Protein AF-A0A351Z148-F1 (afdb_monomer)

Radius of gyration: 24.2 Å; Cα contacts (8 Å, |Δi|>4): 544; chains: 1; bounding box: 69×56×61 Å

Sequence (315 aa):
MKEKNLVTNKGESIFSFFINREEDVAIAVTETNENYFILDSKEHWFDVIQQKKPAKIKCKCKSNLFKGKCIYHQRDNSSDFYKIDFITTCISCGLEKKQFEIFLDYSPTEQLYENPLIFCPNPNLKYKLFRINSFWTSTDASNLVKFLSDAGLKINILYLKGKEKIFSEVNLEEACDIIKSNEYLKILFSINKLDEKFMGDELLKEPWRKWEIIEFSSPTTIQYDTNRRGTLYYTEYCDEYIKDNEIVSKSDGFKSITKKLTGWFSKTYYSGRGKQCADNEEEYFRLFVSSFERLPGHGSAMHTNRPTFCFKTRN

Mean predicted aligned error: 8.91 Å

Secondary structure (DSSP, 8-state):
-EEEE---TT----EEEEEETTTTEEEEEETT--EEEETTHHHHHHHHHHH-PPEEP--TTS---EEEEEEEEEPTTSS-EEEEEEEEEETTT--EEEEEEEE--SS--HHHHH-SEEEES-TT----EEEEEEE--HHHHHHHHHHHHHTTPEEEEEEEETTEEEEEEE-HHHHHHHHHHT--SEEEEESSPPPGGGGSTTTTS-GGGTSSEEEEEPPEEEEEETTEEEEEEEEEEESEEEETTEEEEPPHHHHHHHHHHHHHHHHHSB-TT-TTB-B-HHHHHHHHTTTSS----------------------

pLDDT: mean 86.99, std 17.27, range [22.5, 98.56]

Structure (mmCIF, N/CA/C/O backbone):
data_AF-A0A351Z148-F1
#
_entry.id   AF-A0A351Z148-F1
#
loop_
_atom_site.group_PDB
_atom_site.id
_atom_site.type_symbol
_atom_site.label_atom_id
_atom_site.label_alt_id
_atom_site.label_comp_id
_atom_site.label_asym_id
_atom_site.label_entity_id
_atom_site.label_seq_id
_atom_site.pdbx_PDB_ins_code
_atom_site.Cartn_x
_atom_site.Cartn_y
_atom_site.Cartn_z
_atom_site.occupancy
_atom_site.B_iso_or_equiv
_atom_site.auth_seq_id
_atom_site.auth_comp_id
_atom_site.auth_asym_id
_atom_site.auth_atom_id
_atom_site.pdbx_PDB_model_num
ATOM 1 N N . MET A 1 1 ? 31.083 1.082 -9.564 1.00 86.31 1 MET A N 1
ATOM 2 C CA . MET A 1 1 ? 29.823 1.323 -10.304 1.00 86.31 1 MET A CA 1
ATOM 3 C C . MET A 1 1 ? 29.655 0.209 -11.320 1.00 86.31 1 MET A C 1
ATOM 5 O O . MET A 1 1 ? 30.598 -0.055 -12.059 1.00 86.31 1 MET A O 1
ATOM 9 N N . LYS A 1 2 ? 28.509 -0.474 -11.315 1.00 93.88 2 LYS A N 1
ATOM 10 C CA . LYS A 1 2 ? 28.182 -1.545 -12.270 1.00 93.88 2 LYS A CA 1
ATOM 11 C C . LYS A 1 2 ? 26.978 -1.134 -13.103 1.00 93.88 2 LYS A C 1
ATOM 13 O O . LYS A 1 2 ? 26.146 -0.358 -12.646 1.00 93.88 2 LYS A O 1
ATOM 18 N N . GLU A 1 3 ? 26.862 -1.675 -14.305 1.00 95.75 3 GLU A N 1
ATOM 19 C CA . GLU A 1 3 ? 25.725 -1.414 -15.185 1.00 95.75 3 GLU A CA 1
ATOM 20 C C . GLU A 1 3 ? 25.132 -2.730 -15.681 1.00 95.75 3 GLU A C 1
ATOM 22 O O . GLU A 1 3 ? 25.852 -3.723 -15.835 1.00 95.75 3 GLU A O 1
ATOM 27 N N . LYS A 1 4 ? 23.819 -2.743 -15.923 1.00 97.06 4 LYS A N 1
ATOM 28 C CA . LYS A 1 4 ? 23.136 -3.885 -16.536 1.00 97.06 4 LYS A CA 1
ATOM 29 C C . LYS A 1 4 ? 22.002 -3.420 -17.438 1.00 97.06 4 LYS A C 1
ATOM 31 O O . LYS A 1 4 ? 21.117 -2.686 -17.003 1.00 97.06 4 LYS A O 1
ATOM 36 N N . ASN A 1 5 ? 22.030 -3.861 -18.693 1.00 97.44 5 ASN A N 1
ATOM 37 C CA . ASN A 1 5 ? 20.907 -3.680 -19.607 1.00 97.44 5 ASN A CA 1
ATOM 38 C C . ASN A 1 5 ? 19.773 -4.629 -19.216 1.00 97.44 5 ASN A C 1
ATOM 40 O O . ASN A 1 5 ? 20.018 -5.776 -18.842 1.00 97.44 5 ASN A O 1
ATOM 44 N N . LEU A 1 6 ? 18.536 -4.156 -19.332 1.00 97.62 6 LEU A N 1
ATOM 45 C CA . LEU A 1 6 ? 17.362 -4.992 -19.134 1.00 97.62 6 LEU A CA 1
ATOM 46 C C . LEU A 1 6 ? 17.175 -5.885 -20.360 1.00 97.62 6 LEU A C 1
ATOM 48 O O . LEU A 1 6 ? 16.993 -5.392 -21.474 1.00 97.62 6 LEU A O 1
ATOM 52 N N . VAL A 1 7 ? 17.235 -7.195 -20.142 1.00 96.88 7 VAL A N 1
ATOM 53 C CA . VAL A 1 7 ? 17.011 -8.221 -21.160 1.00 96.88 7 VAL A CA 1
ATOM 54 C C . VAL A 1 7 ? 16.217 -9.346 -20.506 1.00 96.88 7 VAL A C 1
ATOM 56 O O . VAL A 1 7 ? 16.563 -9.771 -19.403 1.00 96.88 7 VAL A O 1
ATOM 59 N N . THR A 1 8 ? 15.139 -9.804 -21.140 1.00 96.56 8 THR A N 1
ATOM 60 C CA . THR A 1 8 ? 14.359 -10.936 -20.623 1.00 96.56 8 THR A CA 1
ATOM 61 C C . THR A 1 8 ? 15.140 -12.241 -20.765 1.00 96.56 8 THR A C 1
ATOM 63 O O . THR A 1 8 ? 16.108 -12.340 -21.519 1.00 96.56 8 THR A O 1
ATOM 66 N N . ASN A 1 9 ? 14.672 -13.295 -20.102 1.00 93.12 9 ASN A N 1
ATOM 67 C CA . ASN A 1 9 ? 15.184 -14.653 -20.297 1.00 93.12 9 ASN A CA 1
ATOM 68 C C . ASN A 1 9 ? 15.044 -15.168 -21.746 1.00 93.12 9 ASN A C 1
ATOM 70 O O . ASN A 1 9 ? 15.720 -16.122 -22.116 1.00 93.12 9 ASN A O 1
ATOM 74 N N . LYS A 1 10 ? 14.194 -14.535 -22.564 1.00 94.50 10 LYS A N 1
ATOM 75 C CA . LYS A 1 10 ? 14.006 -14.833 -23.992 1.00 94.50 10 LYS A CA 1
ATOM 76 C C . LYS A 1 10 ? 14.842 -13.941 -24.918 1.00 94.50 10 LYS A C 1
ATOM 78 O O . LYS A 1 10 ? 14.753 -14.080 -26.133 1.00 94.50 10 LYS A O 1
ATOM 83 N N . GLY A 1 11 ? 15.644 -13.026 -24.368 1.00 95.31 11 GLY A N 1
ATOM 84 C CA . GLY A 1 11 ? 16.495 -12.119 -25.143 1.00 95.31 11 GLY A CA 1
ATOM 85 C C . GLY A 1 11 ? 15.818 -10.821 -25.600 1.00 95.31 11 GLY A C 1
ATOM 86 O O . GLY A 1 11 ? 16.435 -10.042 -26.328 1.00 95.31 11 GLY A O 1
ATOM 87 N N . GLU A 1 12 ? 14.581 -10.541 -25.182 1.00 97.25 12 GLU A N 1
ATOM 88 C CA . GLU A 1 12 ? 13.908 -9.280 -25.522 1.00 97.25 12 GLU A CA 1
ATOM 89 C C . GLU A 1 12 ? 14.512 -8.118 -24.725 1.00 97.25 12 GLU A C 1
ATOM 91 O O . GLU A 1 12 ? 14.726 -8.225 -23.520 1.00 97.25 12 GLU A O 1
ATOM 96 N N . SER A 1 13 ? 14.785 -6.993 -25.392 1.00 97.44 13 SER A N 1
ATOM 97 C CA . SER A 1 13 ? 15.444 -5.816 -24.790 1.00 97.44 13 SER A CA 1
ATOM 98 C C . SER A 1 13 ? 14.737 -4.488 -25.081 1.00 97.44 13 SER A C 1
ATOM 100 O O . SER A 1 13 ? 15.223 -3.419 -24.700 1.00 97.44 13 SER A O 1
ATOM 102 N N . ILE A 1 14 ? 13.593 -4.546 -25.765 1.00 98.19 14 ILE A N 1
ATOM 103 C CA . ILE A 1 14 ? 12.765 -3.395 -26.117 1.00 98.19 14 ILE A CA 1
ATOM 104 C C . ILE A 1 14 ? 11.456 -3.510 -25.349 1.00 98.19 14 ILE A C 1
ATOM 106 O O . ILE A 1 14 ? 10.781 -4.537 -25.392 1.00 98.19 14 ILE A O 1
ATOM 110 N N . PHE A 1 15 ? 11.100 -2.436 -24.650 1.00 98.44 15 PHE A N 1
ATOM 111 C CA . PHE A 1 15 ? 9.960 -2.427 -23.752 1.00 98.44 15 PHE A CA 1
ATOM 112 C C . PHE A 1 15 ? 9.139 -1.147 -23.868 1.00 98.44 15 PHE A C 1
ATOM 114 O O . PHE A 1 15 ? 9.639 -0.048 -24.119 1.00 98.44 15 PHE A O 1
ATOM 121 N N . SER A 1 16 ? 7.857 -1.298 -23.579 1.00 98.12 16 SER A N 1
ATOM 122 C CA . SER A 1 16 ? 6.973 -0.253 -23.091 1.00 98.12 16 SER A CA 1
ATOM 123 C C . SER A 1 16 ? 7.051 -0.189 -21.564 1.00 98.12 16 SER A C 1
ATOM 125 O O . SER A 1 16 ? 6.780 -1.183 -20.902 1.00 98.12 16 SER A O 1
ATOM 127 N N . PHE A 1 17 ? 7.350 0.975 -20.988 1.00 97.88 17 PHE A N 1
ATOM 128 C CA . PHE A 1 17 ? 7.455 1.130 -19.530 1.00 97.88 17 PHE A CA 1
ATOM 129 C C . PHE A 1 17 ? 6.248 1.855 -18.924 1.00 97.88 17 PHE A C 1
ATOM 131 O O . PHE A 1 17 ? 5.804 2.876 -19.465 1.00 97.88 17 PHE A O 1
ATOM 138 N N . PHE A 1 18 ? 5.761 1.377 -17.777 1.00 97.12 18 PHE A N 1
ATOM 139 C CA . PHE A 1 18 ? 4.846 2.119 -16.900 1.00 97.12 18 PHE A CA 1
ATOM 140 C C . PHE A 1 18 ? 5.538 2.362 -15.563 1.00 97.12 18 PHE A C 1
ATOM 142 O O . PHE A 1 18 ? 6.056 1.419 -14.972 1.00 97.12 18 PHE A O 1
ATOM 149 N N . ILE A 1 19 ? 5.565 3.617 -15.110 1.00 95.19 19 ILE A N 1
ATOM 150 C CA . ILE A 1 19 ? 6.373 4.032 -13.954 1.00 95.19 19 ILE A CA 1
ATOM 151 C C . ILE A 1 19 ? 5.562 4.946 -13.044 1.00 95.19 19 ILE A C 1
ATOM 153 O O . ILE A 1 19 ? 4.906 5.878 -13.526 1.00 95.19 19 ILE A O 1
ATOM 157 N N . ASN A 1 20 ? 5.644 4.696 -11.739 1.00 93.06 20 ASN A N 1
ATOM 158 C CA . ASN A 1 20 ? 5.306 5.667 -10.709 1.00 93.06 20 ASN A CA 1
ATOM 159 C C . ASN A 1 20 ? 6.599 6.070 -9.993 1.00 93.06 20 ASN A C 1
ATOM 161 O O . ASN A 1 20 ? 7.208 5.251 -9.321 1.00 93.06 20 ASN A O 1
ATOM 165 N N . ARG A 1 21 ? 7.021 7.324 -10.185 1.00 90.69 21 ARG A N 1
ATOM 166 C CA . ARG A 1 21 ? 8.281 7.845 -9.633 1.00 90.69 21 ARG A CA 1
ATOM 167 C C . ARG A 1 21 ? 8.189 8.208 -8.155 1.00 90.69 21 ARG A C 1
ATOM 169 O O . ARG A 1 21 ? 9.220 8.383 -7.539 1.00 90.69 21 ARG A O 1
ATOM 176 N N . GLU A 1 22 ? 6.982 8.415 -7.638 1.00 88.19 22 GLU A N 1
ATOM 177 C CA . GLU A 1 22 ? 6.780 8.785 -6.230 1.00 88.19 22 GLU A CA 1
ATOM 178 C C . GLU A 1 22 ? 6.880 7.559 -5.318 1.00 88.19 22 GLU A C 1
ATOM 180 O O . GLU A 1 22 ? 7.258 7.681 -4.164 1.00 88.19 22 GLU A O 1
ATOM 185 N N . GLU A 1 23 ? 6.566 6.388 -5.870 1.00 86.44 23 GLU A N 1
ATOM 186 C CA . GLU A 1 23 ? 6.539 5.100 -5.170 1.00 86.44 23 GLU A CA 1
ATOM 187 C C . GLU A 1 23 ? 7.668 4.170 -5.645 1.00 86.44 23 GLU A C 1
ATOM 189 O O . GLU A 1 23 ? 7.669 2.990 -5.321 1.00 86.44 23 GLU A O 1
ATOM 194 N N . ASP A 1 24 ? 8.573 4.667 -6.498 1.00 89.06 24 ASP A N 1
ATOM 195 C CA . ASP A 1 24 ? 9.709 3.921 -7.057 1.00 89.06 24 ASP A CA 1
ATOM 196 C C . ASP A 1 24 ? 9.367 2.555 -7.691 1.00 89.06 24 ASP A C 1
ATOM 198 O O . ASP A 1 24 ? 10.196 1.647 -7.756 1.00 89.06 24 ASP A O 1
ATOM 202 N N . VAL A 1 25 ? 8.153 2.413 -8.240 1.00 91.94 25 VAL A N 1
ATOM 203 C CA . VAL A 1 25 ? 7.707 1.183 -8.911 1.00 91.94 25 VAL A CA 1
ATOM 204 C C . VAL A 1 25 ? 7.644 1.322 -10.426 1.00 91.94 25 VAL A C 1
ATOM 206 O O . VAL A 1 25 ? 7.193 2.330 -10.990 1.00 91.94 25 VAL A O 1
ATOM 209 N N . ALA A 1 26 ? 8.015 0.247 -11.115 1.00 95.50 26 ALA A N 1
ATOM 210 C CA . ALA A 1 26 ? 7.963 0.170 -12.560 1.00 95.50 26 ALA A CA 1
ATOM 211 C C . ALA A 1 26 ? 7.689 -1.240 -13.090 1.00 95.50 26 ALA A C 1
ATOM 213 O O . ALA A 1 26 ? 8.076 -2.260 -12.517 1.00 95.50 26 ALA A O 1
ATOM 214 N N . ILE A 1 27 ? 7.061 -1.271 -14.264 1.00 96.88 27 ILE A N 1
ATOM 215 C CA . ILE A 1 27 ? 6.893 -2.484 -15.054 1.00 96.88 27 ILE A CA 1
ATOM 216 C C . ILE A 1 27 ? 7.374 -2.257 -16.484 1.00 96.88 27 ILE A C 1
ATOM 218 O O . ILE A 1 27 ? 7.128 -1.206 -17.091 1.00 96.88 27 ILE A O 1
ATOM 222 N N . ALA A 1 28 ? 8.053 -3.262 -17.017 1.00 97.81 28 ALA A N 1
ATOM 223 C CA . ALA A 1 28 ? 8.442 -3.377 -18.408 1.00 97.81 28 ALA A CA 1
ATOM 224 C C . ALA A 1 28 ? 7.459 -4.308 -19.123 1.00 97.81 28 ALA A C 1
ATOM 226 O O . ALA A 1 28 ? 7.139 -5.380 -18.615 1.00 97.81 28 ALA A O 1
ATOM 227 N N . VAL A 1 29 ? 6.978 -3.904 -20.293 1.00 97.88 29 VAL A N 1
ATOM 228 C CA . VAL A 1 29 ? 6.100 -4.715 -21.143 1.00 97.88 29 VAL A CA 1
ATOM 229 C C . VAL A 1 29 ? 6.791 -4.916 -22.479 1.00 97.88 29 VAL A C 1
ATOM 231 O O . VAL A 1 29 ? 7.109 -3.932 -23.149 1.00 97.88 29 VAL A O 1
ATOM 234 N N . THR A 1 30 ? 7.057 -6.162 -22.847 1.00 97.75 30 THR A N 1
ATOM 235 C CA . THR A 1 30 ? 7.706 -6.507 -24.118 1.00 97.75 30 THR A CA 1
ATOM 236 C C . THR A 1 30 ? 6.768 -6.263 -25.299 1.00 97.75 30 THR A C 1
ATOM 238 O O . THR A 1 30 ? 5.567 -6.029 -25.138 1.00 97.75 30 THR A O 1
ATOM 241 N N . GLU A 1 31 ? 7.299 -6.334 -26.518 1.00 94.62 31 GLU A N 1
ATOM 242 C CA . GLU A 1 31 ? 6.485 -6.261 -27.740 1.00 94.62 31 GLU A CA 1
ATOM 243 C C . GLU A 1 31 ? 5.538 -7.465 -27.879 1.00 94.62 31 GLU A C 1
ATOM 245 O O . GLU A 1 31 ? 4.461 -7.346 -28.462 1.00 94.62 31 GLU A O 1
ATOM 250 N N . THR A 1 32 ? 5.890 -8.598 -27.264 1.00 93.81 32 THR A N 1
ATOM 251 C CA . THR A 1 32 ? 5.043 -9.795 -27.146 1.00 93.81 32 THR A CA 1
ATOM 252 C C . THR A 1 32 ? 3.989 -9.697 -26.030 1.00 93.81 32 THR A C 1
ATOM 254 O O . THR A 1 32 ? 3.228 -10.641 -25.826 1.00 93.81 32 THR A O 1
ATOM 257 N N . ASN A 1 33 ? 3.876 -8.543 -25.357 1.00 94.50 33 ASN A N 1
ATOM 258 C CA . ASN A 1 33 ? 2.975 -8.264 -24.228 1.00 94.50 33 ASN A CA 1
ATOM 259 C C . ASN A 1 33 ? 3.257 -9.065 -22.943 1.00 94.50 33 ASN A C 1
ATOM 261 O O . ASN A 1 33 ? 2.386 -9.168 -22.074 1.00 94.50 33 ASN A O 1
ATOM 265 N N . GLU A 1 34 ? 4.471 -9.586 -22.777 1.00 96.94 34 GLU A N 1
ATOM 266 C CA . GLU A 1 34 ? 4.917 -10.143 -21.501 1.00 96.94 34 GLU A CA 1
ATOM 267 C C . GLU A 1 34 ? 5.294 -9.016 -20.541 1.00 96.94 34 GLU A C 1
ATOM 269 O O . GLU A 1 34 ? 5.889 -8.013 -20.939 1.00 96.94 34 GLU A O 1
ATOM 274 N N . ASN A 1 35 ? 4.926 -9.159 -19.267 1.00 96.94 35 ASN A N 1
ATOM 275 C CA . ASN A 1 35 ? 5.131 -8.116 -18.270 1.00 96.94 35 ASN A CA 1
ATOM 276 C C . ASN A 1 35 ? 6.204 -8.545 -17.271 1.00 96.94 35 ASN A C 1
ATOM 278 O O . ASN A 1 35 ? 6.233 -9.691 -16.824 1.00 96.94 35 ASN A O 1
ATOM 282 N N . TYR A 1 36 ? 7.063 -7.606 -16.897 1.00 97.56 36 TYR A N 1
ATOM 283 C CA . TYR A 1 36 ? 8.169 -7.834 -15.980 1.00 97.56 36 TYR A CA 1
ATOM 284 C C . TYR A 1 36 ? 8.264 -6.685 -14.985 1.00 97.56 36 TYR A C 1
ATOM 286 O O . TYR A 1 36 ? 8.384 -5.525 -15.384 1.00 97.56 36 TYR A O 1
ATOM 294 N N . PHE A 1 37 ? 8.234 -6.995 -13.693 1.00 96.00 37 PHE A N 1
ATOM 295 C CA . PHE A 1 37 ? 8.618 -6.036 -12.665 1.00 96.00 37 PHE A CA 1
ATOM 296 C C . PHE A 1 37 ? 10.094 -5.697 -12.803 1.00 96.00 37 PHE A C 1
ATOM 298 O O . PHE A 1 37 ? 10.904 -6.567 -13.123 1.00 96.00 37 PHE A O 1
ATOM 305 N N . ILE A 1 38 ? 10.419 -4.429 -12.577 1.00 95.88 38 ILE A N 1
ATOM 306 C CA . ILE A 1 38 ? 11.796 -3.942 -12.577 1.00 95.88 38 ILE A CA 1
ATOM 307 C C . ILE A 1 38 ? 12.265 -3.883 -11.125 1.00 95.88 38 ILE A C 1
ATOM 309 O O . ILE A 1 38 ? 11.610 -3.226 -10.313 1.00 95.88 38 ILE A O 1
ATOM 313 N N . LEU A 1 39 ? 13.387 -4.535 -10.809 1.00 93.19 39 LEU A N 1
ATOM 3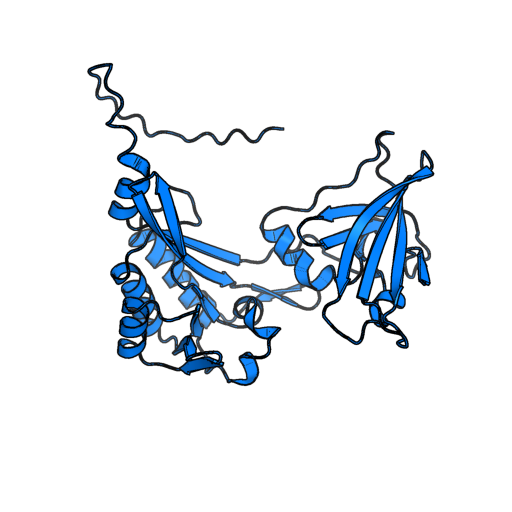14 C CA . LEU A 1 39 ? 13.922 -4.617 -9.441 1.00 93.19 39 LEU A CA 1
ATOM 315 C C . LEU A 1 39 ? 12.831 -5.130 -8.469 1.00 93.19 39 LEU A C 1
ATOM 317 O O . LEU A 1 39 ? 12.036 -5.998 -8.840 1.00 93.19 39 LEU A O 1
ATOM 321 N N . ASP A 1 40 ? 12.724 -4.548 -7.273 1.00 87.56 40 ASP A N 1
ATOM 322 C CA . ASP A 1 40 ? 11.750 -4.943 -6.241 1.00 87.56 40 ASP A CA 1
ATOM 323 C C . ASP A 1 40 ? 10.352 -4.361 -6.436 1.00 87.56 40 ASP A C 1
ATOM 325 O O . ASP A 1 40 ? 9.511 -4.420 -5.540 1.00 87.56 40 ASP A O 1
ATOM 329 N N . SER A 1 41 ? 10.038 -3.843 -7.629 1.00 89.62 41 SER A N 1
ATOM 330 C CA . SER A 1 41 ? 8.712 -3.270 -7.894 1.00 89.62 41 SER A CA 1
ATOM 331 C C . SER A 1 41 ? 7.575 -4.235 -7.544 1.00 89.62 41 SER A C 1
ATOM 333 O O . SER A 1 41 ? 6.488 -3.780 -7.206 1.00 89.62 41 SER A O 1
ATOM 335 N N . LYS A 1 42 ? 7.805 -5.556 -7.587 1.00 87.88 42 LYS A N 1
ATOM 336 C CA . LYS A 1 42 ? 6.821 -6.582 -7.205 1.00 87.88 42 LYS A CA 1
ATOM 337 C C . LYS A 1 42 ? 6.215 -6.342 -5.818 1.00 87.88 42 LYS A C 1
ATOM 339 O O . LYS A 1 42 ? 5.029 -6.614 -5.639 1.00 87.88 42 LYS A O 1
ATOM 344 N N . GLU A 1 43 ? 7.007 -5.866 -4.861 1.00 81.69 43 GLU A N 1
ATOM 345 C CA . GLU A 1 43 ? 6.594 -5.758 -3.457 1.00 81.69 43 GLU A CA 1
ATOM 346 C C . GLU A 1 43 ? 5.556 -4.658 -3.229 1.00 81.69 43 GLU A C 1
ATOM 348 O O . GLU A 1 43 ? 4.670 -4.816 -2.394 1.00 81.69 43 GLU A O 1
ATOM 353 N N . HIS A 1 44 ? 5.612 -3.592 -4.029 1.00 85.12 44 HIS A N 1
ATOM 354 C CA . HIS A 1 44 ? 4.763 -2.409 -3.866 1.00 85.12 44 HIS A CA 1
ATOM 355 C C . HIS A 1 44 ? 3.799 -2.186 -5.037 1.00 85.12 44 HIS A C 1
ATOM 357 O O . HIS A 1 44 ? 2.801 -1.474 -4.912 1.00 85.12 44 HIS A O 1
ATOM 363 N N . TRP A 1 45 ? 4.048 -2.804 -6.197 1.00 89.94 45 TRP A N 1
ATOM 364 C CA . TRP A 1 45 ? 3.301 -2.535 -7.427 1.00 89.94 45 TRP A CA 1
ATOM 365 C C . TRP A 1 45 ? 1.796 -2.720 -7.263 1.00 89.94 45 TRP A C 1
ATOM 367 O O . TRP A 1 45 ? 1.007 -1.878 -7.702 1.00 89.94 45 TRP A O 1
ATOM 377 N N . PHE A 1 46 ? 1.395 -3.822 -6.631 1.00 88.50 46 PHE A N 1
ATOM 378 C CA . PHE A 1 46 ? -0.013 -4.157 -6.472 1.00 88.50 46 PHE A CA 1
ATOM 379 C C . PHE A 1 46 ? -0.779 -3.143 -5.623 1.00 88.50 46 PHE A C 1
ATOM 381 O O . PHE A 1 46 ? -1.997 -3.043 -5.752 1.00 88.50 46 PHE A O 1
ATOM 388 N N . ASP A 1 47 ? -0.078 -2.345 -4.832 1.00 81.75 47 ASP A N 1
ATOM 389 C CA . ASP A 1 47 ? -0.656 -1.367 -3.914 1.00 81.75 47 ASP A CA 1
ATOM 390 C C . ASP A 1 47 ? -0.891 -0.062 -4.636 1.00 81.75 47 ASP A C 1
ATOM 392 O O . ASP A 1 47 ? -1.996 0.490 -4.630 1.00 81.75 47 ASP A O 1
ATOM 396 N N . VAL A 1 48 ? 0.131 0.348 -5.382 1.00 85.50 48 VAL A N 1
ATOM 397 C CA . VAL A 1 48 ? 0.082 1.500 -6.271 1.00 85.50 48 VAL A CA 1
ATOM 398 C C . VAL A 1 48 ? -1.091 1.369 -7.243 1.00 85.50 48 VAL A C 1
ATOM 400 O O . VAL A 1 48 ? -1.883 2.304 -7.409 1.00 85.50 48 VAL A O 1
ATOM 403 N N . ILE A 1 49 ? -1.288 0.186 -7.837 1.00 87.69 49 ILE A N 1
ATOM 404 C CA . ILE A 1 49 ? -2.382 -0.009 -8.795 1.00 87.69 49 ILE A CA 1
ATOM 405 C C . ILE A 1 49 ? -3.773 -0.106 -8.156 1.00 87.69 49 ILE A C 1
ATOM 407 O O . ILE A 1 49 ? -4.755 0.029 -8.902 1.00 87.69 49 ILE A O 1
ATOM 411 N N . GLN A 1 50 ? -3.901 -0.300 -6.831 1.00 84.12 50 GLN A N 1
ATOM 412 C CA . GLN A 1 50 ? -5.217 -0.247 -6.172 1.00 84.12 50 GLN A CA 1
ATOM 413 C C . GLN A 1 50 ? -5.863 1.110 -6.440 1.00 84.12 50 GLN A C 1
ATOM 415 O O . GLN A 1 50 ? -7.004 1.171 -6.907 1.00 84.12 50 GLN A O 1
ATOM 420 N N . GLN A 1 51 ? -5.085 2.180 -6.258 1.00 80.69 51 GLN A N 1
ATOM 421 C CA . GLN A 1 51 ? -5.526 3.553 -6.479 1.00 80.69 51 GLN A CA 1
ATOM 422 C C . GLN A 1 51 ? -5.545 3.899 -7.968 1.00 80.69 51 GLN A C 1
ATOM 424 O O . GLN A 1 51 ? -6.596 4.214 -8.535 1.00 80.69 51 GLN A O 1
ATOM 429 N N . LYS A 1 52 ? -4.384 3.828 -8.626 1.00 84.69 52 LYS A N 1
ATOM 430 C CA . LYS A 1 52 ? -4.236 4.263 -10.015 1.00 84.69 52 LYS A CA 1
ATOM 431 C C . LYS A 1 52 ? -3.099 3.520 -10.693 1.00 84.69 52 LYS A C 1
ATOM 433 O O . LYS A 1 52 ? -1.981 3.469 -10.199 1.00 84.69 52 LYS A O 1
ATOM 438 N N . LYS A 1 53 ? -3.371 2.999 -11.890 1.00 87.31 53 LYS A N 1
ATOM 439 C CA . LYS A 1 53 ? -2.329 2.383 -12.712 1.00 87.31 53 LYS A CA 1
ATOM 440 C C . LYS A 1 53 ? -1.243 3.421 -13.054 1.00 87.31 53 LYS A C 1
ATOM 442 O O . LYS A 1 53 ? -1.605 4.495 -13.551 1.00 87.31 53 LYS A O 1
ATOM 447 N N . PRO A 1 54 ? 0.051 3.106 -12.850 1.00 92.62 54 PRO A N 1
ATOM 448 C CA . PRO A 1 54 ? 1.153 3.969 -13.251 1.00 92.62 54 PRO A CA 1
ATOM 449 C C . PRO A 1 54 ? 1.077 4.385 -14.719 1.00 92.62 54 PRO A C 1
ATOM 451 O O . PRO A 1 54 ? 0.566 3.654 -15.571 1.00 92.62 54 PRO A O 1
ATOM 454 N N . ALA A 1 55 ? 1.576 5.580 -15.029 1.00 91.75 55 ALA A N 1
ATOM 455 C CA . ALA A 1 55 ? 1.483 6.130 -16.374 1.00 91.75 55 ALA A CA 1
ATOM 456 C C . ALA A 1 55 ? 2.494 5.467 -17.320 1.00 91.75 55 ALA A C 1
ATOM 458 O O . ALA A 1 55 ? 3.651 5.243 -16.961 1.00 91.75 55 ALA A O 1
ATOM 459 N N . LYS A 1 56 ? 2.070 5.212 -18.565 1.00 95.88 56 LYS A N 1
ATOM 460 C CA . LYS A 1 56 ? 2.968 4.766 -19.637 1.00 95.88 56 LYS A CA 1
ATOM 461 C C . LYS A 1 56 ? 3.915 5.901 -20.030 1.00 95.88 56 LYS A C 1
ATOM 463 O O . LYS A 1 56 ? 3.458 7.013 -20.306 1.00 95.88 56 LYS A O 1
ATOM 468 N N . ILE A 1 57 ? 5.212 5.622 -20.130 1.00 95.81 57 ILE A N 1
ATOM 469 C CA . ILE A 1 57 ? 6.186 6.606 -20.613 1.00 95.81 57 ILE A CA 1
ATOM 470 C C . ILE A 1 57 ? 5.992 6.848 -22.112 1.00 95.81 57 ILE A C 1
ATOM 472 O O . ILE A 1 57 ? 5.784 5.922 -22.898 1.00 95.81 57 ILE A O 1
ATOM 476 N N . LYS A 1 58 ? 6.102 8.117 -22.514 1.00 96.62 58 LYS A N 1
ATOM 477 C CA . LYS A 1 58 ? 6.161 8.546 -23.913 1.00 96.62 58 LYS A CA 1
ATOM 478 C C . LYS A 1 58 ? 7.359 9.461 -24.122 1.00 96.62 58 LYS A C 1
ATOM 480 O O . LYS A 1 58 ? 7.628 10.341 -23.302 1.00 96.62 58 LYS A O 1
ATOM 485 N N . CYS A 1 59 ? 8.071 9.262 -25.224 1.00 97.00 59 CYS A N 1
ATOM 486 C CA . CYS A 1 59 ? 9.132 10.162 -25.650 1.00 97.00 59 CYS A CA 1
ATOM 487 C C . CYS A 1 59 ? 8.532 11.401 -26.335 1.00 97.00 59 CYS A C 1
ATOM 489 O O . CYS A 1 59 ? 7.419 11.353 -26.863 1.00 97.00 59 CYS A O 1
ATOM 491 N N . LYS A 1 60 ? 9.288 12.505 -26.398 1.00 95.56 60 LYS A N 1
ATOM 492 C CA . LYS A 1 60 ? 8.898 13.707 -27.159 1.00 95.56 60 LYS A CA 1
ATOM 493 C C . LYS A 1 60 ? 8.680 13.407 -28.649 1.00 95.56 60 LYS A C 1
ATOM 495 O O . LYS A 1 60 ? 7.799 13.999 -29.259 1.00 95.56 60 LYS A O 1
ATOM 500 N N . CYS A 1 61 ? 9.409 12.438 -29.211 1.00 96.25 61 CYS A N 1
ATOM 501 C CA . CYS A 1 61 ? 9.203 11.950 -30.581 1.00 96.25 61 CYS A CA 1
ATOM 502 C C . CYS A 1 61 ? 7.969 11.038 -30.739 1.00 96.25 61 CYS A C 1
ATOM 504 O O . CYS A 1 61 ? 7.810 10.402 -31.773 1.00 96.25 61 CYS A O 1
ATOM 506 N N . LYS A 1 62 ? 7.102 10.956 -29.718 1.00 95.75 62 LYS A N 1
ATOM 507 C CA . LYS A 1 62 ? 5.877 10.138 -29.645 1.00 95.75 62 LYS A CA 1
ATOM 508 C C . LYS A 1 62 ? 6.092 8.623 -29.558 1.00 95.75 62 LYS A C 1
ATOM 510 O O . LYS A 1 62 ? 5.123 7.908 -29.314 1.00 95.75 62 LYS A O 1
ATOM 515 N N . SER A 1 63 ? 7.331 8.141 -29.668 1.00 95.94 63 SER A N 1
ATOM 516 C CA . SER A 1 63 ? 7.659 6.734 -29.421 1.00 95.94 63 SER A CA 1
ATOM 517 C C . SER A 1 63 ? 7.361 6.328 -27.977 1.00 95.94 63 SER A C 1
ATOM 519 O O . SER A 1 63 ? 7.517 7.118 -27.038 1.00 95.94 63 SER A O 1
ATOM 521 N N . ASN A 1 64 ? 6.916 5.088 -27.808 1.00 97.19 64 ASN A N 1
ATOM 522 C CA . ASN A 1 64 ? 6.596 4.472 -26.525 1.00 97.19 64 ASN A CA 1
ATOM 523 C C . ASN A 1 64 ? 7.444 3.215 -26.249 1.00 97.19 64 ASN A C 1
ATOM 525 O O . ASN A 1 64 ? 7.138 2.487 -25.306 1.00 97.19 64 ASN A O 1
ATOM 529 N N . LEU A 1 65 ? 8.479 2.990 -27.064 1.00 98.06 65 LEU A N 1
ATOM 530 C CA . LEU A 1 65 ? 9.391 1.856 -26.988 1.00 98.06 65 LEU A CA 1
ATOM 531 C C . LEU A 1 65 ? 10.794 2.327 -26.607 1.00 98.06 65 LEU A C 1
ATOM 533 O O . LEU A 1 65 ? 11.321 3.313 -27.137 1.00 98.06 65 LEU A O 1
ATOM 537 N N . PHE A 1 66 ? 11.398 1.613 -25.669 1.00 98.56 66 PHE A N 1
ATOM 538 C CA . PHE A 1 66 ? 12.648 2.002 -25.038 1.00 98.56 66 PHE A CA 1
ATOM 539 C C . PHE A 1 66 ? 13.492 0.770 -24.719 1.00 98.56 66 PHE A C 1
ATOM 541 O O . PHE A 1 66 ? 12.958 -0.287 -24.390 1.00 98.56 66 PHE A O 1
ATOM 548 N N . LYS A 1 67 ? 14.813 0.935 -24.732 1.00 98.44 67 LYS A N 1
ATOM 549 C CA . LYS A 1 67 ? 15.727 0.051 -24.002 1.00 98.44 67 LYS A CA 1
ATOM 550 C C . LYS A 1 67 ? 15.817 0.528 -22.555 1.00 98.44 67 LYS A C 1
ATOM 552 O O . LYS A 1 67 ? 15.729 1.732 -22.312 1.00 98.44 67 LYS A O 1
ATOM 557 N N . GLY A 1 68 ? 15.975 -0.391 -21.609 1.00 97.88 68 GLY A N 1
ATOM 558 C CA . GLY A 1 68 ? 16.181 -0.073 -20.194 1.00 97.88 68 GLY A CA 1
ATOM 559 C C . GLY A 1 68 ? 17.577 -0.472 -19.725 1.00 97.88 68 GLY A C 1
ATOM 560 O O . GLY A 1 68 ? 18.124 -1.469 -20.199 1.00 97.88 68 GLY A O 1
ATOM 561 N N . LYS A 1 69 ? 18.137 0.277 -18.777 1.00 97.88 69 LYS A N 1
ATOM 562 C CA . LYS A 1 69 ? 19.408 -0.023 -18.108 1.00 97.88 69 LYS A CA 1
ATOM 563 C C . LYS A 1 69 ? 19.341 0.416 -16.648 1.00 97.88 69 LYS A C 1
ATOM 565 O O . LYS A 1 69 ? 18.805 1.481 -16.350 1.00 97.88 69 LYS A O 1
ATOM 570 N N . CYS A 1 70 ? 19.938 -0.375 -15.767 1.00 97.88 70 CYS A N 1
ATOM 571 C CA . CYS A 1 70 ? 20.162 -0.022 -14.371 1.00 97.88 70 CYS A CA 1
ATOM 572 C C . CYS A 1 70 ? 21.646 0.305 -14.143 1.00 97.88 70 CYS A C 1
ATOM 574 O O . CYS A 1 70 ? 22.525 -0.426 -14.614 1.00 97.88 70 CYS A O 1
ATOM 576 N N . ILE A 1 71 ? 21.923 1.398 -13.428 1.00 97.75 71 ILE A N 1
ATOM 577 C CA . ILE A 1 71 ? 23.258 1.752 -12.924 1.00 97.75 71 ILE A CA 1
ATOM 578 C C . ILE A 1 71 ? 23.270 1.519 -11.418 1.00 97.75 71 ILE A C 1
ATOM 580 O O . ILE A 1 71 ? 22.468 2.099 -10.694 1.00 97.75 71 ILE A O 1
ATOM 584 N N . TYR A 1 72 ? 24.190 0.681 -10.959 1.00 97.06 72 TYR A N 1
ATOM 585 C CA . TYR A 1 72 ? 24.286 0.221 -9.582 1.00 97.06 72 TYR A CA 1
ATOM 586 C C . TYR A 1 72 ? 25.493 0.851 -8.889 1.00 97.06 72 TYR A C 1
ATOM 588 O O . TYR A 1 72 ? 26.643 0.732 -9.348 1.00 97.06 72 TYR A O 1
ATOM 596 N N . HIS A 1 73 ? 25.229 1.478 -7.748 1.00 96.00 73 HIS A N 1
ATOM 597 C CA . HIS A 1 73 ? 26.226 2.120 -6.902 1.00 96.00 73 HIS A CA 1
ATOM 598 C C . HIS A 1 73 ? 26.472 1.256 -5.673 1.00 96.00 73 HIS A C 1
ATOM 600 O O . HIS A 1 73 ? 25.555 0.983 -4.900 1.00 96.00 73 HIS A O 1
ATOM 606 N N . GLN A 1 74 ? 27.713 0.795 -5.528 1.00 94.69 74 GLN A N 1
ATOM 607 C CA . GLN A 1 74 ? 28.108 -0.127 -4.468 1.00 94.69 74 GLN A CA 1
ATOM 608 C C . GLN A 1 74 ? 28.452 0.614 -3.181 1.00 94.69 74 GLN A C 1
ATOM 610 O O . GLN A 1 74 ? 28.953 1.736 -3.239 1.00 94.69 74 GLN A O 1
ATOM 615 N N . ARG A 1 75 ? 28.194 -0.022 -2.037 1.00 92.12 75 ARG A N 1
ATOM 616 C CA . ARG A 1 75 ? 28.707 0.417 -0.736 1.00 92.12 75 ARG A CA 1
ATOM 617 C C . ARG A 1 75 ? 30.221 0.220 -0.701 1.00 92.12 75 ARG A C 1
ATOM 619 O O . ARG A 1 75 ? 30.748 -0.706 -1.321 1.00 92.12 75 ARG A O 1
ATOM 626 N N . ASP A 1 76 ? 30.912 1.076 0.040 1.00 88.94 76 ASP A N 1
ATOM 627 C CA . ASP A 1 76 ? 32.362 0.980 0.177 1.00 88.94 76 ASP A CA 1
ATOM 628 C C . ASP A 1 76 ? 32.757 -0.385 0.751 1.00 88.94 76 ASP A C 1
ATOM 630 O O . ASP A 1 76 ? 32.229 -0.826 1.771 1.00 88.94 76 ASP A O 1
ATOM 634 N N . ASN A 1 77 ? 33.696 -1.053 0.078 1.00 85.56 77 ASN A N 1
ATOM 635 C CA . ASN A 1 77 ? 34.229 -2.365 0.456 1.00 85.56 77 ASN A CA 1
ATOM 636 C C . ASN A 1 77 ? 33.191 -3.506 0.541 1.00 85.56 77 ASN A C 1
ATOM 638 O O . ASN A 1 77 ? 33.450 -4.502 1.214 1.00 85.56 77 ASN A O 1
ATOM 642 N N . SER A 1 78 ? 32.047 -3.402 -0.148 1.00 87.44 78 SER A N 1
ATOM 643 C CA . SER A 1 78 ? 31.041 -4.472 -0.222 1.00 87.44 78 SER A CA 1
ATOM 644 C C . SER A 1 78 ? 30.615 -4.776 -1.664 1.00 87.44 78 SER A C 1
ATOM 646 O O . SER A 1 78 ? 30.754 -3.953 -2.574 1.00 87.44 78 SER A O 1
ATOM 648 N N . SER A 1 79 ? 30.093 -5.982 -1.891 1.00 85.94 79 SER A N 1
ATOM 649 C CA . SER A 1 79 ? 29.361 -6.327 -3.113 1.00 85.94 79 SER A CA 1
ATOM 650 C C . SER A 1 79 ? 27.980 -5.671 -3.176 1.00 85.94 79 SER A C 1
ATOM 652 O O . SER A 1 79 ? 27.470 -5.502 -4.287 1.00 85.94 79 SER A O 1
ATOM 654 N N . ASP A 1 80 ? 27.454 -5.231 -2.031 1.00 93.06 80 ASP A N 1
ATOM 655 C CA . ASP A 1 80 ? 26.144 -4.609 -1.891 1.00 93.06 80 ASP A CA 1
ATOM 656 C C . ASP A 1 80 ? 26.015 -3.259 -2.583 1.00 93.06 80 ASP A C 1
ATOM 658 O O . ASP A 1 80 ? 26.958 -2.469 -2.682 1.00 93.06 80 ASP A O 1
ATOM 662 N N . PHE A 1 81 ? 24.785 -2.953 -2.971 1.00 94.25 81 PHE A N 1
ATOM 663 C CA . PHE A 1 81 ? 24.361 -1.693 -3.543 1.00 94.25 81 PHE A CA 1
ATOM 664 C C . PHE A 1 81 ? 23.633 -0.843 -2.497 1.00 94.25 81 PHE A C 1
ATOM 666 O O . PHE A 1 81 ? 22.870 -1.344 -1.677 1.00 94.25 81 PHE A O 1
ATOM 673 N N . TYR A 1 82 ? 23.866 0.468 -2.524 1.00 94.25 82 TYR A N 1
ATOM 674 C CA . TYR A 1 82 ? 23.081 1.433 -1.736 1.00 94.25 82 TYR A CA 1
ATOM 675 C C . TYR A 1 82 ? 22.142 2.262 -2.609 1.00 94.25 82 TYR A C 1
ATOM 677 O O . TYR A 1 82 ? 21.238 2.917 -2.094 1.00 94.25 82 TYR A O 1
ATOM 685 N N . LYS A 1 83 ? 22.377 2.276 -3.925 1.00 95.56 83 LYS A N 1
ATOM 686 C CA . LYS A 1 83 ? 21.597 3.062 -4.872 1.00 95.56 83 LYS A CA 1
ATOM 687 C C . LYS A 1 83 ? 21.549 2.399 -6.243 1.00 95.56 83 LYS A C 1
ATOM 689 O O . LYS A 1 83 ? 22.564 1.885 -6.724 1.00 95.56 83 LYS A O 1
ATOM 694 N N . ILE A 1 84 ? 20.392 2.482 -6.894 1.00 96.56 84 ILE A N 1
ATOM 695 C CA . ILE A 1 84 ? 20.194 2.052 -8.281 1.00 96.56 84 ILE A CA 1
ATOM 696 C C . ILE A 1 84 ? 19.506 3.169 -9.071 1.00 96.56 84 ILE A C 1
ATOM 698 O O . ILE A 1 84 ? 18.420 3.607 -8.706 1.00 96.56 84 ILE A O 1
ATOM 702 N N . ASP A 1 85 ? 20.110 3.612 -10.173 1.00 97.06 85 ASP A N 1
ATOM 703 C CA . ASP A 1 85 ? 19.469 4.519 -11.132 1.00 97.06 85 ASP A CA 1
ATOM 704 C C . ASP A 1 85 ? 18.848 3.716 -12.279 1.00 97.06 85 ASP A C 1
ATOM 706 O O . ASP A 1 85 ? 19.540 2.924 -12.928 1.00 97.06 85 ASP A O 1
ATOM 710 N N . PHE A 1 86 ? 17.573 3.964 -12.591 1.00 97.38 86 PHE A N 1
ATOM 711 C CA . PHE A 1 86 ? 16.924 3.385 -13.767 1.00 97.38 86 PHE A CA 1
ATOM 712 C C . PHE A 1 86 ? 16.898 4.377 -14.934 1.00 97.38 86 PHE A C 1
ATOM 714 O O . PHE A 1 86 ? 16.361 5.486 -14.832 1.00 97.38 86 PHE A O 1
ATOM 721 N N . ILE A 1 87 ? 17.459 3.973 -16.072 1.00 97.88 87 ILE A N 1
ATOM 722 C CA . ILE A 1 87 ? 17.601 4.787 -17.281 1.00 97.88 87 ILE A CA 1
ATOM 723 C C . ILE A 1 87 ? 16.893 4.102 -18.444 1.00 97.88 87 ILE A C 1
ATOM 725 O O . ILE A 1 87 ? 16.976 2.889 -18.629 1.00 97.88 87 ILE A O 1
ATOM 729 N N . THR A 1 88 ? 16.216 4.901 -19.265 1.00 98.06 88 THR A N 1
ATOM 730 C CA . THR A 1 88 ? 15.606 4.441 -20.516 1.00 98.06 88 THR A CA 1
ATOM 731 C C . THR A 1 88 ? 16.197 5.170 -21.710 1.00 98.06 88 THR A C 1
ATOM 733 O O . THR A 1 88 ? 16.342 6.393 -21.651 1.00 98.06 88 THR A O 1
ATOM 736 N N . THR A 1 89 ? 16.387 4.457 -22.815 1.0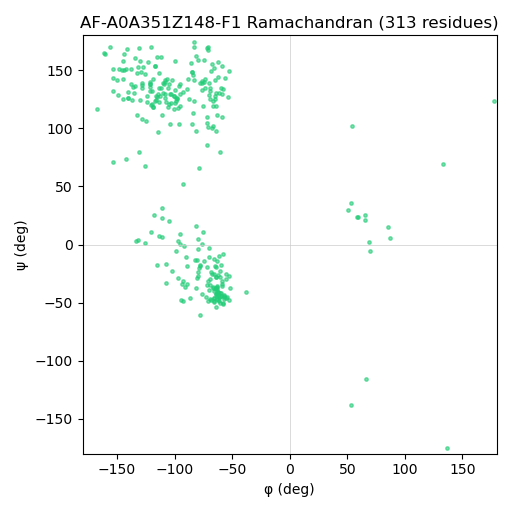0 98.56 89 THR A N 1
ATOM 737 C CA . THR A 1 89 ? 16.865 5.002 -24.091 1.00 98.56 89 THR A CA 1
ATOM 738 C C . THR A 1 89 ? 15.807 4.778 -25.163 1.00 98.56 89 THR A C 1
ATOM 740 O O . THR A 1 89 ? 15.422 3.642 -25.441 1.00 98.56 89 THR A O 1
ATOM 743 N N . CYS A 1 90 ? 15.287 5.860 -25.744 1.00 98.56 90 CYS A N 1
ATOM 744 C CA . CYS A 1 90 ? 14.252 5.788 -26.778 1.00 98.56 90 CYS A CA 1
ATOM 745 C C . CYS A 1 90 ? 14.790 5.104 -28.039 1.00 98.56 90 CYS A C 1
ATOM 747 O O . CYS A 1 90 ? 15.786 5.564 -28.597 1.00 98.56 90 CYS A O 1
ATOM 749 N N . ILE A 1 91 ? 14.104 4.075 -28.548 1.00 98.00 91 ILE A N 1
ATOM 750 C CA . ILE A 1 91 ? 14.583 3.360 -29.745 1.00 98.00 91 ILE A CA 1
ATOM 751 C C . ILE A 1 91 ? 14.539 4.225 -31.012 1.00 98.00 91 ILE A C 1
ATOM 753 O O . ILE A 1 91 ? 15.283 3.979 -31.951 1.00 98.00 91 ILE A O 1
ATOM 757 N N . SER A 1 92 ? 13.661 5.233 -31.047 1.00 97.50 92 SER A N 1
ATOM 758 C CA . SER A 1 92 ? 13.408 6.019 -32.260 1.00 97.50 92 SER A CA 1
ATOM 759 C C . SER A 1 92 ? 14.323 7.233 -32.397 1.00 97.50 92 SER A C 1
ATOM 761 O O . SER A 1 92 ? 14.644 7.620 -33.511 1.00 97.50 92 SER A O 1
ATOM 763 N N . CYS A 1 93 ? 14.712 7.870 -31.288 1.00 97.81 93 CYS A N 1
ATOM 764 C CA . CYS A 1 93 ? 15.557 9.071 -31.321 1.00 97.81 93 CYS A CA 1
ATOM 765 C C . CYS A 1 93 ? 16.830 8.970 -30.473 1.00 97.81 93 CYS A C 1
ATOM 767 O O . CYS A 1 93 ? 17.550 9.956 -30.365 1.00 97.81 93 CYS A O 1
ATOM 769 N N . GLY A 1 94 ? 17.082 7.831 -29.821 1.00 97.88 94 GLY A N 1
ATOM 770 C CA . GLY A 1 94 ? 18.268 7.614 -28.989 1.00 97.88 94 GLY A CA 1
ATOM 771 C C . GLY A 1 94 ? 18.315 8.433 -27.697 1.00 97.88 94 GLY A C 1
ATOM 772 O O . GLY A 1 94 ? 19.289 8.337 -26.963 1.00 97.88 94 GLY A O 1
ATOM 773 N N . LEU A 1 95 ? 17.286 9.236 -27.393 1.00 98.06 95 LEU A N 1
ATOM 774 C CA . LEU A 1 95 ? 17.281 10.074 -26.196 1.00 98.06 95 LEU A CA 1
ATOM 775 C C . LEU A 1 95 ? 17.288 9.208 -24.933 1.00 98.06 95 LEU A C 1
ATOM 777 O O . LEU A 1 95 ? 16.331 8.466 -24.684 1.00 98.06 95 LEU A O 1
ATOM 781 N N . GLU A 1 96 ? 18.335 9.371 -24.132 1.00 97.88 96 GLU A N 1
ATOM 782 C CA . GLU A 1 96 ? 18.468 8.759 -22.815 1.00 97.88 96 GLU A CA 1
ATOM 783 C C . GLU A 1 96 ? 17.849 9.644 -21.734 1.00 97.88 96 GLU A C 1
ATOM 785 O O . GLU A 1 96 ? 17.930 10.875 -21.774 1.00 97.88 96 GLU A O 1
ATOM 790 N N . LYS A 1 97 ? 17.205 9.016 -20.751 1.00 97.12 97 LYS A N 1
ATOM 791 C CA . LYS A 1 97 ? 16.616 9.719 -19.612 1.00 97.12 97 LYS A CA 1
ATOM 792 C C . LYS A 1 97 ? 16.635 8.845 -18.364 1.00 97.12 97 LYS A C 1
ATOM 794 O O . LYS A 1 97 ? 16.109 7.732 -18.393 1.00 97.12 97 LYS A O 1
ATOM 799 N N . LYS A 1 98 ? 17.150 9.392 -17.257 1.00 96.62 98 LYS A N 1
ATOM 800 C CA . LYS A 1 98 ? 16.957 8.826 -15.915 1.00 96.62 98 LYS A CA 1
ATOM 801 C C . LYS A 1 98 ? 15.485 8.943 -15.521 1.00 96.62 98 LYS A C 1
ATOM 803 O O . LYS A 1 98 ? 14.915 10.036 -15.569 1.00 96.62 98 LYS A O 1
ATOM 808 N N . GLN A 1 99 ? 14.859 7.820 -15.191 1.00 94.88 99 GLN A N 1
ATOM 809 C CA . GLN A 1 99 ? 13.436 7.756 -14.871 1.00 94.88 99 GLN A CA 1
ATOM 810 C C . GLN A 1 99 ? 13.164 7.907 -13.381 1.00 94.88 99 GLN A C 1
ATOM 812 O O . GLN A 1 99 ? 12.300 8.710 -13.037 1.00 94.88 99 GLN A O 1
ATOM 817 N N . PHE A 1 100 ? 13.887 7.164 -12.548 1.00 93.62 100 PHE A N 1
ATOM 818 C CA . PHE A 1 100 ? 13.848 7.223 -11.089 1.00 93.62 100 PHE A CA 1
ATOM 819 C C . PHE A 1 100 ? 15.177 6.696 -10.527 1.00 93.62 100 PHE A C 1
ATOM 821 O O . PHE A 1 100 ? 16.010 6.169 -11.276 1.00 93.62 100 PHE A O 1
ATOM 828 N N . GLU A 1 101 ? 15.375 6.880 -9.229 1.00 94.19 101 GLU A N 1
ATOM 829 C CA . GLU A 1 101 ? 16.504 6.345 -8.476 1.00 94.19 101 GLU A CA 1
ATOM 830 C C . GLU A 1 101 ? 15.986 5.739 -7.177 1.00 94.19 101 GLU A C 1
ATOM 832 O O . GLU A 1 101 ? 15.138 6.338 -6.532 1.00 94.19 101 GLU A O 1
ATOM 837 N N . ILE A 1 102 ? 16.488 4.562 -6.815 1.00 91.62 102 ILE A N 1
ATOM 838 C CA . ILE A 1 102 ? 16.105 3.859 -5.589 1.00 91.62 102 ILE A CA 1
ATOM 839 C C . ILE A 1 102 ? 17.286 3.904 -4.633 1.00 91.62 102 ILE A C 1
ATOM 841 O O . ILE A 1 102 ? 18.404 3.558 -5.028 1.00 91.62 102 ILE A O 1
ATOM 845 N N . PHE A 1 103 ? 17.035 4.299 -3.388 1.00 91.50 103 PHE A N 1
ATOM 846 C CA . PHE A 1 103 ? 17.981 4.148 -2.287 1.00 91.50 103 PHE A CA 1
ATOM 847 C C . PHE A 1 103 ? 17.627 2.893 -1.497 1.00 91.50 103 PHE A C 1
ATOM 849 O O . PHE A 1 103 ? 16.490 2.727 -1.072 1.00 91.50 103 PHE A O 1
ATOM 856 N N . LEU A 1 104 ? 18.606 2.011 -1.322 1.00 90.44 104 LEU A N 1
ATOM 857 C CA . LEU A 1 104 ? 18.427 0.737 -0.636 1.00 90.44 104 LEU A CA 1
ATOM 858 C C . LEU A 1 104 ? 18.831 0.909 0.828 1.00 90.44 104 LEU A C 1
ATOM 860 O O . LEU A 1 104 ? 19.982 1.239 1.136 1.00 90.44 104 LEU A O 1
ATOM 864 N N . ASP A 1 105 ? 17.884 0.688 1.729 1.00 86.62 105 ASP A N 1
ATOM 865 C CA . ASP A 1 105 ? 18.071 0.720 3.181 1.00 86.62 105 ASP A CA 1
ATOM 866 C C . ASP A 1 105 ? 18.287 -0.678 3.784 1.00 86.62 105 ASP A C 1
ATOM 868 O O . ASP A 1 105 ? 18.493 -0.803 4.990 1.00 86.62 105 ASP A O 1
ATOM 872 N N . TYR A 1 106 ? 18.337 -1.709 2.939 1.00 86.50 106 TYR A N 1
ATOM 873 C CA . TYR A 1 106 ? 18.538 -3.098 3.330 1.00 86.50 106 TYR A CA 1
ATOM 874 C C . TYR A 1 106 ? 19.798 -3.721 2.692 1.00 86.50 106 TYR A C 1
ATOM 876 O O . TYR A 1 106 ? 20.468 -3.128 1.837 1.00 86.50 106 TYR A O 1
ATOM 884 N N . SER A 1 107 ? 20.151 -4.912 3.176 1.00 87.44 107 SER A N 1
ATOM 885 C CA . SER A 1 107 ? 21.242 -5.781 2.710 1.00 87.44 107 SER A CA 1
ATOM 886 C C . SER A 1 107 ? 20.875 -7.232 3.062 1.00 87.44 107 SER A C 1
ATOM 888 O O . SER A 1 107 ? 20.278 -7.440 4.125 1.00 87.44 107 SER A O 1
ATOM 890 N N . PRO A 1 108 ? 21.196 -8.237 2.222 1.00 91.31 108 PRO A N 1
ATOM 891 C CA . PRO A 1 108 ? 21.969 -8.179 0.968 1.00 91.31 108 PRO A CA 1
ATOM 892 C C . PRO A 1 108 ? 21.156 -7.729 -0.264 1.00 91.31 108 PRO A C 1
ATOM 894 O O . PRO A 1 108 ? 19.928 -7.781 -0.263 1.00 91.31 108 PRO A O 1
ATOM 897 N N . THR A 1 109 ? 21.835 -7.298 -1.335 1.00 92.94 109 THR A N 1
ATOM 898 C CA . THR A 1 109 ? 21.215 -6.657 -2.525 1.00 92.94 109 THR A CA 1
ATOM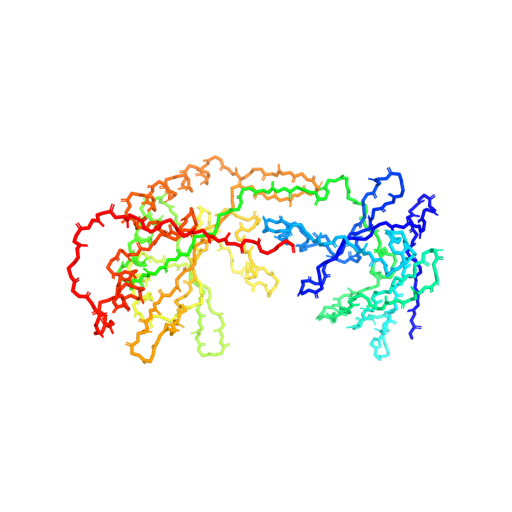 899 C C . THR A 1 109 ? 21.708 -7.197 -3.875 1.00 92.94 109 THR A C 1
ATOM 901 O O . THR A 1 109 ? 21.276 -6.727 -4.934 1.00 92.94 109 THR A O 1
ATOM 904 N N . GLU A 1 110 ? 22.583 -8.204 -3.891 1.00 90.06 110 GLU A N 1
ATOM 905 C CA . GLU A 1 110 ? 23.170 -8.760 -5.120 1.00 90.06 110 GLU A CA 1
ATOM 906 C C . GLU A 1 110 ? 22.109 -9.292 -6.093 1.00 90.06 110 GLU A C 1
ATOM 908 O O . GLU A 1 110 ? 22.238 -9.131 -7.311 1.00 90.06 110 GLU A O 1
ATOM 913 N N . GLN A 1 111 ? 21.015 -9.840 -5.556 1.00 91.25 111 GLN A N 1
ATOM 914 C CA . GLN A 1 111 ? 19.888 -10.366 -6.329 1.00 91.25 111 GLN A CA 1
ATOM 915 C C . GLN A 1 111 ? 19.280 -9.340 -7.299 1.00 91.25 111 GLN A C 1
ATOM 917 O O . GLN A 1 111 ? 18.813 -9.721 -8.373 1.00 91.25 111 GLN A O 1
ATOM 922 N N . LEU A 1 112 ? 19.347 -8.041 -6.982 1.00 92.44 112 LEU A N 1
ATOM 923 C CA . LEU A 1 112 ? 18.852 -6.956 -7.841 1.00 92.44 112 LEU A CA 1
ATOM 924 C C . LEU A 1 112 ? 19.697 -6.771 -9.098 1.00 92.44 112 LEU A C 1
ATOM 926 O O . LEU A 1 112 ? 19.211 -6.309 -10.136 1.00 92.44 112 LEU A O 1
ATOM 930 N N . TYR A 1 113 ? 20.986 -7.091 -8.999 1.00 94.31 113 TYR A N 1
ATOM 931 C CA . TYR A 1 113 ? 21.887 -7.098 -10.140 1.00 94.31 113 TYR A CA 1
ATOM 932 C C . TYR A 1 113 ? 21.744 -8.388 -10.935 1.00 94.31 113 TYR A C 1
ATOM 934 O O . TYR A 1 113 ? 21.800 -8.353 -12.161 1.00 94.31 113 TYR A O 1
ATOM 942 N N . GLU A 1 114 ? 21.541 -9.529 -10.283 1.00 92.81 114 GLU A N 1
ATOM 943 C CA . GLU A 1 114 ? 21.366 -10.814 -10.965 1.00 92.81 114 GLU A CA 1
ATOM 944 C C . GLU A 1 114 ? 20.040 -10.872 -11.731 1.00 92.81 114 GLU A C 1
ATOM 946 O O . GLU A 1 114 ? 20.040 -11.162 -12.932 1.00 92.81 114 GLU A O 1
ATOM 951 N N . ASN A 1 115 ? 18.945 -10.465 -11.090 1.00 93.12 115 ASN A N 1
ATOM 952 C CA . ASN A 1 115 ? 17.578 -10.576 -11.594 1.00 93.12 115 ASN A CA 1
ATOM 953 C C . ASN A 1 115 ? 16.862 -9.211 -11.596 1.00 93.12 115 ASN A C 1
ATOM 955 O O . ASN A 1 115 ? 15.894 -9.015 -10.864 1.00 93.12 115 ASN A O 1
ATOM 959 N N . PRO A 1 116 ? 17.281 -8.250 -12.443 1.00 95.00 116 PRO A N 1
ATOM 960 C CA . PRO A 1 116 ? 16.651 -6.927 -12.495 1.00 95.00 116 PRO A CA 1
ATOM 961 C C . PRO A 1 116 ? 15.239 -6.940 -13.095 1.00 95.00 116 PRO A C 1
ATOM 963 O O . PRO A 1 116 ? 14.556 -5.918 -13.058 1.00 95.00 116 PRO A O 1
ATOM 966 N N . LEU A 1 117 ? 14.829 -8.061 -13.698 1.00 96.69 117 LEU A N 1
ATOM 967 C CA . LEU A 1 117 ? 13.506 -8.284 -14.266 1.00 96.69 117 LEU A CA 1
ATOM 968 C C . LEU A 1 117 ? 12.878 -9.528 -13.643 1.00 96.69 117 LEU A C 1
ATOM 970 O O . LEU A 1 117 ? 13.459 -10.611 -13.705 1.00 96.69 117 LEU A O 1
ATOM 974 N N . ILE A 1 118 ? 11.659 -9.388 -13.130 1.00 95.06 118 ILE A N 1
ATOM 975 C CA . ILE A 1 118 ? 10.878 -10.491 -12.562 1.00 95.06 118 ILE A CA 1
ATOM 976 C C . ILE A 1 118 ? 9.595 -10.638 -13.374 1.00 95.06 118 ILE A C 1
ATOM 978 O O . ILE A 1 118 ? 8.782 -9.717 -13.421 1.00 95.06 118 ILE A O 1
ATOM 982 N N . PHE A 1 119 ? 9.396 -11.791 -14.016 1.00 95.12 119 PHE A N 1
ATOM 983 C CA . PHE A 1 119 ? 8.197 -12.045 -14.820 1.00 95.12 119 PHE A CA 1
ATOM 984 C C . PHE A 1 119 ? 6.916 -11.948 -13.977 1.00 95.12 119 PHE A C 1
ATOM 986 O O . PHE A 1 119 ? 6.830 -12.502 -12.878 1.00 95.12 119 PHE A O 1
ATOM 993 N N . CYS A 1 120 ? 5.906 -11.267 -14.516 1.00 93.50 120 CYS A N 1
ATOM 994 C CA . CYS A 1 120 ? 4.584 -11.135 -13.923 1.00 93.50 120 CYS A CA 1
ATOM 995 C C . CYS A 1 120 ? 3.510 -11.406 -14.987 1.00 93.50 120 CYS A C 1
ATOM 997 O O . CYS A 1 120 ? 3.319 -10.590 -15.891 1.00 93.50 120 CYS A O 1
ATOM 999 N N . PRO A 1 121 ? 2.755 -12.511 -14.888 1.00 92.44 121 PRO A N 1
ATOM 1000 C CA . PRO A 1 121 ? 1.710 -12.800 -15.864 1.00 92.44 121 PRO A CA 1
ATOM 1001 C C . PRO A 1 121 ? 0.565 -11.780 -15.790 1.00 92.44 121 PRO A C 1
ATOM 1003 O O . PRO A 1 121 ? 0.033 -11.368 -16.817 1.00 92.44 121 PRO A O 1
ATOM 1006 N N . ASN A 1 122 ? 0.218 -11.326 -14.580 1.00 91.88 122 ASN A N 1
ATOM 1007 C CA . ASN A 1 122 ? -0.971 -10.520 -14.3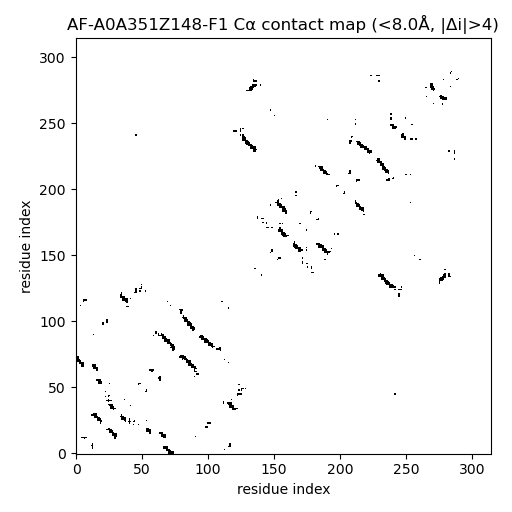22 1.00 91.88 122 ASN A CA 1
ATOM 1008 C C . ASN A 1 122 ? -0.639 -9.277 -13.480 1.00 91.88 122 ASN A C 1
ATOM 1010 O O . ASN A 1 122 ? -0.912 -9.238 -12.281 1.00 91.88 122 ASN A O 1
ATOM 1014 N N . PRO A 1 123 ? -0.102 -8.203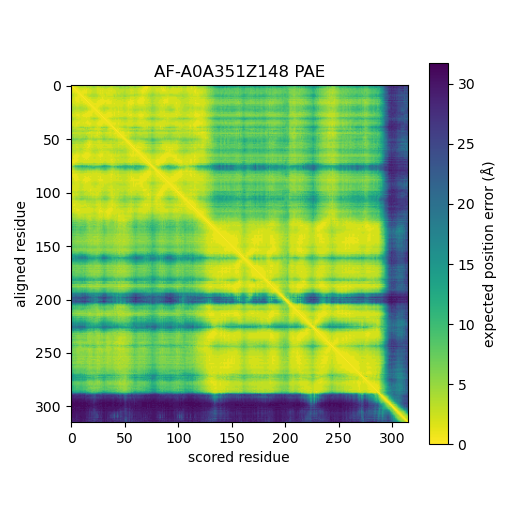 -14.079 1.00 91.62 123 PRO A N 1
ATOM 1015 C CA . PRO A 1 123 ? 0.296 -7.023 -13.315 1.00 91.62 123 PRO A CA 1
ATOM 1016 C C . PRO A 1 123 ? -0.861 -6.094 -12.954 1.00 91.62 123 PRO A C 1
ATOM 1018 O O . PRO A 1 123 ? -0.646 -5.078 -12.311 1.00 91.62 123 PRO A O 1
ATOM 1021 N N . ASN A 1 124 ? -2.085 -6.375 -13.404 1.00 91.56 124 ASN A N 1
ATOM 1022 C CA . ASN A 1 124 ? -3.254 -5.531 -13.137 1.00 91.56 124 ASN A CA 1
ATOM 1023 C C . ASN A 1 124 ? -4.186 -6.144 -12.079 1.00 91.56 124 ASN A C 1
ATOM 1025 O O . ASN A 1 124 ? -5.366 -5.795 -12.040 1.00 91.56 124 ASN A O 1
ATOM 1029 N N . LEU A 1 125 ? -3.686 -7.070 -11.255 1.00 90.50 125 LEU A N 1
ATOM 1030 C CA . LEU A 1 125 ? -4.478 -7.693 -10.198 1.00 90.50 125 LEU A CA 1
ATOM 1031 C C . LEU A 1 125 ? -4.849 -6.665 -9.133 1.00 90.50 125 LEU A C 1
ATOM 1033 O O . LEU A 1 125 ? -3.991 -6.078 -8.478 1.00 90.50 125 LEU A O 1
ATOM 1037 N N . LYS A 1 126 ? -6.153 -6.470 -8.955 1.00 89.62 126 LYS A N 1
ATOM 1038 C CA . LYS A 1 126 ? -6.716 -5.683 -7.862 1.00 89.62 126 LYS A CA 1
ATOM 1039 C C . LYS A 1 126 ? -7.397 -6.622 -6.885 1.00 89.62 126 LYS A C 1
ATOM 1041 O O . LYS A 1 126 ? -8.089 -7.536 -7.318 1.00 89.62 126 LYS A O 1
ATOM 1046 N N . TYR A 1 127 ? -7.206 -6.381 -5.597 1.00 88.00 127 TYR A N 1
ATOM 1047 C CA . TYR A 1 127 ? -7.822 -7.162 -4.531 1.00 88.00 127 TYR A CA 1
ATOM 1048 C C . TYR A 1 127 ? -8.775 -6.258 -3.747 1.00 88.00 127 TYR A C 1
ATOM 1050 O O . TYR A 1 127 ? -8.711 -5.030 -3.843 1.00 88.00 127 TYR A O 1
ATOM 1058 N N . LYS A 1 128 ? -9.699 -6.846 -2.989 1.00 90.00 128 LYS A N 1
ATOM 1059 C CA . LYS A 1 128 ? -10.652 -6.080 -2.171 1.00 90.00 128 LYS A CA 1
ATOM 1060 C C . LYS A 1 128 ? -9.975 -5.425 -0.964 1.00 90.00 128 LYS A C 1
ATOM 1062 O O . LYS A 1 128 ? -9.975 -5.982 0.134 1.00 90.00 128 LYS A O 1
ATOM 1067 N N . LEU A 1 129 ? -9.414 -4.238 -1.191 1.00 90.19 129 LEU A N 1
ATOM 1068 C CA . LEU A 1 129 ? -8.894 -3.323 -0.175 1.00 90.19 129 LEU A CA 1
ATOM 1069 C C . LEU A 1 129 ? -9.983 -2.361 0.310 1.00 90.19 129 LEU A C 1
ATOM 1071 O O . LEU A 1 129 ? -10.670 -1.722 -0.492 1.00 90.19 129 LEU A O 1
ATOM 1075 N N . PHE A 1 130 ? -10.072 -2.193 1.624 1.00 92.31 130 PHE A N 1
ATOM 1076 C CA . PHE A 1 130 ? -10.938 -1.230 2.284 1.00 92.31 130 PHE A CA 1
ATOM 1077 C C . PHE A 1 130 ? -10.094 -0.254 3.098 1.00 92.31 130 PHE A C 1
ATOM 1079 O O . PHE A 1 130 ? -9.368 -0.645 4.007 1.00 92.31 130 PHE A O 1
ATOM 1086 N N . ARG A 1 131 ? -10.228 1.032 2.768 1.00 92.81 131 ARG A N 1
ATOM 1087 C CA . ARG A 1 131 ? -9.648 2.160 3.498 1.00 92.81 131 ARG A CA 1
ATOM 1088 C C . ARG A 1 131 ? -10.774 3.140 3.779 1.00 92.81 131 ARG A C 1
ATOM 1090 O O . ARG A 1 131 ? -11.285 3.764 2.849 1.00 92.81 131 ARG A O 1
ATOM 1097 N N . ILE A 1 132 ? -11.191 3.220 5.035 1.00 95.56 132 ILE A N 1
ATOM 1098 C CA . ILE A 1 132 ? -12.230 4.140 5.497 1.00 95.56 132 ILE A CA 1
ATOM 1099 C C . ILE A 1 132 ? -11.553 5.286 6.232 1.00 95.56 132 ILE A C 1
ATOM 1101 O O . ILE A 1 132 ? -10.720 5.054 7.104 1.00 95.56 132 ILE A O 1
ATOM 1105 N N . ASN A 1 133 ? -11.901 6.514 5.864 1.00 95.38 133 ASN A N 1
ATOM 1106 C CA . ASN A 1 133 ? -11.473 7.714 6.567 1.00 95.38 133 ASN A CA 1
ATOM 1107 C C . ASN A 1 133 ? -12.647 8.341 7.326 1.00 95.38 133 ASN A C 1
ATOM 1109 O O . ASN A 1 133 ? -13.765 8.413 6.808 1.00 95.38 133 ASN A O 1
ATOM 1113 N N . SER A 1 134 ? -12.381 8.813 8.538 1.00 96.19 134 SER A N 1
ATOM 1114 C CA . SER A 1 134 ? -13.440 9.240 9.452 1.00 96.19 134 SER A CA 1
ATOM 1115 C C . SER A 1 134 ? -13.053 10.492 10.228 1.00 96.19 134 SER A C 1
ATOM 1117 O O . SER A 1 134 ? -12.017 10.508 10.897 1.00 96.19 134 SER A O 1
ATOM 1119 N N . PHE A 1 135 ? -13.900 11.523 10.177 1.00 94.94 135 PHE A N 1
ATOM 1120 C CA . PHE A 1 135 ? -13.860 12.630 11.137 1.00 94.94 135 PHE A CA 1
ATOM 1121 C C . PHE A 1 135 ? -14.643 12.254 12.376 1.00 94.94 135 PHE A C 1
ATOM 1123 O O . PHE A 1 135 ? -15.872 12.233 12.354 1.00 94.94 135 PHE A O 1
ATOM 1130 N N . TRP A 1 136 ? -13.917 11.924 13.432 1.00 95.94 136 TRP A N 1
ATOM 1131 C CA . TRP A 1 136 ? -14.472 11.316 14.630 1.00 95.94 136 TRP A CA 1
ATOM 1132 C C . TRP A 1 136 ? -13.990 12.021 15.884 1.00 95.94 136 TRP A C 1
ATOM 1134 O O . TRP A 1 136 ? -12.889 12.568 15.944 1.00 95.94 136 TRP A O 1
ATOM 1144 N N . THR A 1 137 ? -14.823 11.950 16.910 1.00 94.44 137 THR A N 1
ATOM 1145 C CA . THR A 1 137 ? -14.429 12.212 18.291 1.00 94.44 137 THR A CA 1
ATOM 1146 C C . THR A 1 137 ? -13.809 10.954 18.914 1.00 94.44 137 THR A C 1
ATOM 1148 O O . THR A 1 137 ? -13.912 9.850 18.373 1.00 94.44 137 THR A O 1
ATOM 1151 N N . SER A 1 138 ? -13.203 11.082 20.097 1.00 93.75 138 SER A N 1
ATOM 1152 C CA . SER A 1 138 ? -12.741 9.916 20.868 1.00 93.75 138 SER A CA 1
ATOM 1153 C C . SER A 1 138 ? -13.889 8.969 21.248 1.00 93.75 138 SER A C 1
ATOM 1155 O O . SER A 1 138 ? -13.684 7.759 21.358 1.00 93.75 138 SER A O 1
ATOM 1157 N N . THR A 1 139 ? -15.111 9.494 21.392 1.00 95.88 139 THR A N 1
ATOM 1158 C CA . THR A 1 139 ? -16.325 8.699 21.618 1.00 95.88 139 THR A CA 1
ATOM 1159 C C . THR A 1 139 ? -16.647 7.826 20.409 1.00 95.88 139 THR A C 1
ATOM 1161 O O . THR A 1 139 ? -16.894 6.631 20.562 1.00 95.88 139 THR A O 1
ATOM 1164 N N . ASP A 1 140 ? -16.588 8.386 19.199 1.00 96.94 140 ASP A N 1
ATOM 1165 C CA . ASP A 1 140 ? -16.824 7.631 17.963 1.00 96.94 140 ASP A CA 1
ATOM 1166 C C . ASP A 1 140 ? -15.764 6.538 17.765 1.00 96.94 140 ASP A C 1
ATOM 1168 O O . ASP A 1 140 ? -16.099 5.395 17.452 1.00 96.94 140 ASP A O 1
ATOM 1172 N N . ALA A 1 141 ? -14.495 6.859 18.036 1.00 96.56 141 ALA A N 1
ATOM 1173 C CA . ALA A 1 141 ? -13.406 5.886 18.022 1.00 96.56 141 ALA A CA 1
ATOM 1174 C C . ALA A 1 141 ? -13.644 4.742 19.027 1.00 96.56 141 ALA A C 1
ATOM 1176 O O . ALA A 1 141 ? -13.499 3.570 18.681 1.00 96.56 141 ALA A O 1
ATOM 1177 N N . SER A 1 142 ? -14.084 5.062 20.249 1.00 97.00 142 SER A N 1
ATOM 1178 C CA . SER A 1 142 ? -14.420 4.057 21.271 1.00 97.00 142 SER A CA 1
ATOM 1179 C C . SER A 1 142 ? -15.594 3.164 20.840 1.00 97.00 142 SER A C 1
ATOM 1181 O O . SER A 1 142 ? -15.584 1.960 21.098 1.00 97.00 142 SER A O 1
ATOM 1183 N N . ASN A 1 143 ? -16.580 3.717 20.122 1.00 97.69 143 ASN A N 1
ATOM 1184 C CA . ASN A 1 143 ? -17.701 2.946 19.575 1.00 97.69 143 ASN A CA 1
ATOM 1185 C C . ASN A 1 143 ? -17.247 1.916 18.530 1.00 97.69 143 ASN A C 1
ATOM 1187 O O . ASN A 1 143 ? -17.777 0.803 18.516 1.00 97.69 143 ASN A O 1
ATOM 1191 N N . LEU A 1 144 ? -16.254 2.245 17.694 1.00 97.94 144 LEU A N 1
ATOM 1192 C CA . LEU A 1 144 ? -15.651 1.278 16.769 1.00 97.94 144 LEU A CA 1
ATOM 1193 C C . LEU A 1 144 ? -14.977 0.130 17.528 1.00 97.94 144 LEU A C 1
ATOM 1195 O O . LEU A 1 144 ? -15.198 -1.034 17.196 1.00 97.94 144 LEU A O 1
ATOM 1199 N N . VAL A 1 145 ? -14.173 0.446 18.546 1.00 97.75 145 VAL A N 1
ATOM 1200 C CA . VAL A 1 145 ? -13.459 -0.574 19.337 1.00 97.75 145 VAL A CA 1
ATOM 1201 C C . VAL A 1 145 ? -14.437 -1.510 20.017 1.00 97.75 145 VAL A C 1
ATOM 1203 O O . VAL A 1 145 ? -14.280 -2.727 19.933 1.00 97.75 145 VAL A O 1
ATOM 1206 N N . LYS A 1 146 ? -15.489 -0.950 20.618 1.00 98.25 146 LYS A N 1
ATOM 1207 C CA . LYS A 1 146 ? -16.575 -1.730 21.203 1.00 98.25 146 LYS A CA 1
ATOM 1208 C C . LYS A 1 146 ? -17.232 -2.638 20.169 1.00 98.25 146 LYS A C 1
ATOM 1210 O O . LYS A 1 146 ? -17.330 -3.834 20.405 1.00 98.25 146 LYS A O 1
ATOM 1215 N N . PHE A 1 147 ? -17.609 -2.106 19.006 1.00 98.38 147 PHE A N 1
ATOM 1216 C CA . PHE A 1 147 ? -18.223 -2.901 17.941 1.00 98.38 147 PHE A CA 1
ATOM 1217 C C . PHE A 1 147 ? -17.339 -4.081 17.503 1.00 98.38 147 PHE A C 1
ATOM 1219 O O . PHE A 1 147 ? -17.832 -5.197 17.334 1.00 98.38 147 PHE A O 1
ATOM 1226 N N . LEU A 1 148 ? -16.037 -3.852 17.319 1.00 98.19 148 LEU A N 1
ATOM 1227 C CA . LEU A 1 148 ? -15.099 -4.895 16.896 1.00 98.19 148 LEU A CA 1
ATOM 1228 C C . LEU A 1 148 ? -14.817 -5.915 18.008 1.00 98.19 148 LEU A C 1
ATOM 1230 O O . LEU A 1 148 ? -14.695 -7.106 17.719 1.00 98.19 148 LEU A O 1
ATOM 1234 N N . SER A 1 149 ? -14.782 -5.476 19.266 1.00 97.69 149 SER A N 1
ATOM 1235 C CA . SER A 1 149 ? -14.682 -6.360 20.431 1.00 97.69 149 SER A CA 1
ATOM 1236 C C . SER A 1 149 ? -15.929 -7.236 20.587 1.00 97.69 149 SER A C 1
ATOM 1238 O O . SER A 1 149 ? -15.805 -8.454 20.707 1.00 97.69 149 SER A O 1
ATOM 1240 N N . ASP A 1 150 ? -17.126 -6.651 20.461 1.00 97.75 150 ASP A N 1
ATOM 1241 C CA . ASP A 1 150 ? -18.416 -7.358 20.485 1.00 97.75 150 ASP A CA 1
ATOM 1242 C C . ASP A 1 150 ? -18.542 -8.356 19.317 1.00 97.75 150 ASP A C 1
ATOM 1244 O O . ASP A 1 150 ? -19.235 -9.371 19.414 1.00 97.75 150 ASP A O 1
ATOM 1248 N N . ALA A 1 151 ? -17.842 -8.104 18.204 1.00 96.81 151 ALA A N 1
ATOM 1249 C CA . ALA A 1 151 ? -17.721 -9.037 17.084 1.00 96.81 151 ALA A CA 1
ATOM 1250 C C . ALA A 1 151 ? -16.751 -10.209 17.353 1.00 96.81 151 ALA A C 1
ATOM 1252 O O . ALA A 1 151 ? -16.587 -11.066 16.481 1.00 96.81 151 ALA A O 1
ATOM 1253 N N . GLY A 1 152 ? -16.138 -10.266 18.539 1.00 95.94 152 GLY A N 1
ATOM 1254 C CA . GLY A 1 152 ? -15.237 -11.330 18.978 1.00 95.94 152 GLY A CA 1
ATOM 1255 C C . GLY A 1 152 ? -13.781 -11.144 18.550 1.00 95.94 152 GLY A C 1
ATOM 1256 O O . GLY A 1 152 ? -13.020 -12.110 18.596 1.00 95.94 152 GLY A O 1
ATOM 1257 N N . LEU A 1 153 ? -13.382 -9.945 18.110 1.00 97.69 153 LEU A N 1
ATOM 1258 C CA . LEU A 1 153 ? -11.988 -9.675 17.762 1.00 97.69 153 LEU A CA 1
ATOM 1259 C C . LEU A 1 153 ? -11.160 -9.331 19.000 1.00 97.69 153 LEU A C 1
ATOM 1261 O O . LEU A 1 153 ? -11.587 -8.585 19.882 1.00 97.69 153 LEU A O 1
ATOM 1265 N N . LYS A 1 154 ? -9.927 -9.830 19.012 1.00 97.12 154 LYS A N 1
ATOM 1266 C CA . LYS A 1 154 ? -8.902 -9.458 19.986 1.00 97.12 154 LYS A CA 1
ATOM 1267 C C . LYS A 1 154 ? -8.359 -8.076 19.679 1.00 97.12 154 LYS A C 1
ATOM 1269 O O . LYS A 1 154 ? -8.107 -7.772 18.511 1.00 97.12 154 LYS A O 1
ATOM 1274 N N . ILE A 1 155 ? -8.121 -7.287 20.721 1.00 97.38 155 ILE A N 1
ATOM 1275 C CA . ILE A 1 155 ? -7.602 -5.925 20.614 1.00 97.38 155 ILE A CA 1
ATOM 1276 C C . ILE A 1 155 ? -6.122 -5.946 20.972 1.00 97.38 155 ILE A C 1
ATOM 1278 O O . ILE A 1 155 ? -5.750 -6.339 22.074 1.00 97.38 155 ILE A O 1
ATOM 1282 N N . ASN A 1 156 ? -5.278 -5.506 20.045 1.00 94.75 156 ASN A N 1
ATOM 1283 C CA . ASN A 1 156 ? -3.861 -5.294 20.300 1.00 94.75 156 ASN A CA 1
ATOM 1284 C C . ASN A 1 156 ? -3.518 -3.837 20.023 1.00 94.75 156 ASN A C 1
ATOM 1286 O O . ASN A 1 156 ? -3.979 -3.273 19.032 1.00 94.75 156 ASN A O 1
ATOM 1290 N N . ILE A 1 157 ? -2.702 -3.223 20.869 1.00 92.56 157 ILE A N 1
ATOM 1291 C CA . ILE A 1 157 ? -2.319 -1.818 20.735 1.00 92.56 157 ILE A CA 1
ATOM 1292 C C . ILE A 1 157 ? -0.810 -1.719 20.608 1.00 92.56 157 ILE A C 1
ATOM 1294 O O . ILE A 1 157 ? -0.068 -2.304 21.395 1.00 92.56 157 ILE A O 1
ATOM 1298 N N . LEU A 1 158 ? -0.374 -0.939 19.621 1.00 90.44 158 LEU A N 1
ATOM 1299 C CA . LEU A 1 158 ? 0.999 -0.483 19.483 1.00 90.44 158 LEU A CA 1
ATOM 1300 C C . LEU A 1 158 ? 1.092 0.950 20.005 1.00 90.44 158 LEU A C 1
ATOM 1302 O O . LEU A 1 158 ? 0.430 1.841 19.471 1.00 90.44 158 LEU A O 1
ATOM 1306 N N . TYR A 1 159 ? 1.938 1.189 20.999 1.00 88.50 159 TYR A N 1
ATOM 1307 C CA . TYR A 1 159 ? 2.140 2.507 21.600 1.00 88.50 159 TYR A CA 1
ATOM 1308 C C . TYR A 1 159 ? 3.607 2.761 21.952 1.00 88.50 159 TYR A C 1
ATOM 1310 O O . TYR A 1 159 ? 4.442 1.859 21.888 1.00 88.50 159 TYR A O 1
ATOM 1318 N N . LEU A 1 160 ? 3.936 4.011 22.283 1.00 82.88 160 LEU A N 1
ATOM 1319 C CA . LEU A 1 160 ? 5.279 4.400 22.710 1.00 82.88 160 LEU A CA 1
ATOM 1320 C C . LEU A 1 160 ? 5.331 4.526 24.229 1.00 82.88 160 LEU A C 1
ATOM 1322 O O . LEU A 1 160 ? 4.561 5.280 24.820 1.00 82.88 160 LEU A O 1
ATOM 1326 N N . LYS A 1 161 ? 6.294 3.847 24.853 1.00 82.69 161 LYS A N 1
ATOM 1327 C CA . LYS A 1 161 ? 6.666 4.061 26.254 1.00 82.69 161 LYS A CA 1
ATOM 1328 C C . LYS A 1 161 ? 8.088 4.608 26.291 1.00 82.69 161 LYS A C 1
ATOM 1330 O O . LYS A 1 161 ? 9.069 3.878 26.168 1.00 82.69 161 LYS A O 1
ATOM 1335 N N . GLY A 1 162 ? 8.208 5.930 26.399 1.00 84.81 162 GLY A N 1
ATOM 1336 C CA . GLY A 1 162 ? 9.491 6.610 26.220 1.00 84.81 162 GLY A CA 1
ATOM 1337 C C . GLY A 1 162 ? 9.978 6.493 24.772 1.00 84.81 162 GLY A C 1
ATOM 1338 O O . GLY A 1 162 ? 9.343 7.028 23.868 1.00 84.81 162 GLY A O 1
ATOM 1339 N N . LYS A 1 163 ? 11.108 5.809 24.551 1.00 82.44 163 LYS A N 1
ATOM 1340 C CA . LYS A 1 163 ? 11.662 5.549 23.205 1.00 82.44 163 LYS A CA 1
ATOM 1341 C C . LYS A 1 163 ? 11.325 4.157 22.664 1.00 82.44 163 LYS A C 1
ATOM 1343 O O . LYS A 1 163 ? 11.665 3.858 21.523 1.00 82.44 163 LYS A O 1
ATOM 1348 N N . GLU A 1 164 ? 10.688 3.312 23.468 1.00 83.75 164 GLU A N 1
ATOM 1349 C CA . GLU A 1 164 ? 10.396 1.929 23.105 1.00 83.75 164 GLU A CA 1
ATOM 1350 C C . GLU A 1 164 ? 8.983 1.808 22.535 1.00 83.75 164 GLU A C 1
ATOM 1352 O O . GLU A 1 164 ? 8.033 2.406 23.048 1.00 83.75 164 GLU A O 1
ATOM 1357 N N . LYS A 1 165 ? 8.850 1.020 21.464 1.00 84.31 165 LYS A N 1
ATOM 1358 C CA . LYS A 1 165 ? 7.554 0.594 20.934 1.00 84.31 165 LYS A CA 1
ATOM 1359 C C . LYS A 1 165 ? 7.094 -0.618 21.737 1.00 84.31 165 LYS A C 1
ATOM 1361 O O . LYS A 1 165 ? 7.804 -1.618 21.778 1.00 84.31 165 LYS A O 1
ATOM 1366 N N . ILE A 1 166 ? 5.911 -0.536 22.333 1.00 85.69 166 ILE A N 1
ATOM 1367 C CA . ILE A 1 166 ? 5.286 -1.640 23.062 1.00 85.69 166 ILE A CA 1
ATOM 1368 C C . ILE A 1 166 ? 4.066 -2.109 22.290 1.00 85.69 166 ILE A C 1
ATOM 1370 O O . ILE A 1 166 ? 3.258 -1.295 21.840 1.00 85.69 166 ILE A O 1
ATOM 1374 N N . PHE A 1 167 ? 3.938 -3.424 22.163 1.00 89.56 167 PHE A N 1
ATOM 1375 C CA . PHE A 1 167 ? 2.767 -4.087 21.618 1.00 89.56 167 PHE A CA 1
ATOM 1376 C C . PHE A 1 167 ? 2.140 -4.948 22.703 1.00 89.56 167 PHE A C 1
ATOM 1378 O O . PHE A 1 167 ? 2.819 -5.784 23.295 1.00 89.56 167 PHE A O 1
ATOM 1385 N N . SER A 1 168 ? 0.858 -4.732 22.975 1.00 90.88 168 SER A N 1
ATOM 1386 C CA . SER A 1 168 ? 0.136 -5.491 23.995 1.00 90.88 168 SER A CA 1
ATOM 1387 C C . SER A 1 168 ? -1.248 -5.867 23.503 1.00 90.88 168 SER A C 1
ATOM 1389 O O . SER A 1 168 ? -1.947 -5.034 22.927 1.00 90.88 168 SER A O 1
ATOM 1391 N N . GLU A 1 169 ? -1.660 -7.100 23.790 1.00 94.44 169 GLU A N 1
ATOM 1392 C CA . GLU A 1 169 ? -3.077 -7.465 23.824 1.00 94.44 169 GLU A CA 1
ATOM 1393 C C . GLU A 1 169 ? -3.702 -6.769 25.044 1.00 94.44 169 GLU A C 1
ATOM 1395 O O . GLU A 1 169 ? -3.095 -6.749 26.118 1.00 94.44 169 GLU A O 1
ATOM 1400 N N . VAL A 1 170 ? -4.868 -6.152 24.870 1.00 95.38 170 VAL A N 1
ATOM 1401 C CA . VAL A 1 170 ? -5.577 -5.399 25.917 1.00 95.38 170 VAL A CA 1
ATOM 1402 C C . VAL A 1 170 ? -7.055 -5.765 25.914 1.00 95.38 170 VAL A C 1
ATOM 1404 O O . VAL A 1 170 ? -7.588 -6.267 24.918 1.00 95.38 170 VAL A O 1
ATOM 1407 N N . ASN A 1 171 ? -7.740 -5.496 27.021 1.00 97.19 171 ASN A N 1
ATOM 1408 C CA . ASN A 1 171 ? -9.196 -5.617 27.067 1.00 97.19 171 ASN A CA 1
ATOM 1409 C C . ASN A 1 171 ? -9.898 -4.353 26.512 1.00 97.19 171 ASN A C 1
ATOM 1411 O O . ASN A 1 171 ? -9.261 -3.357 26.163 1.00 97.19 171 ASN A O 1
ATOM 1415 N N . LEU A 1 172 ? -11.231 -4.398 26.399 1.00 97.38 172 LEU A N 1
ATOM 1416 C CA . LEU A 1 172 ? -12.032 -3.293 25.855 1.00 97.38 172 LEU A CA 1
ATOM 1417 C C . LEU A 1 172 ? -11.931 -2.006 26.691 1.00 97.38 172 LEU A C 1
ATOM 1419 O O . LEU A 1 172 ? -11.874 -0.915 26.123 1.00 97.38 172 LEU A O 1
ATOM 1423 N N . GLU A 1 173 ? -11.934 -2.123 28.019 1.00 96.88 173 GLU A N 1
ATOM 1424 C CA . GLU A 1 173 ? -11.883 -0.975 28.932 1.00 96.88 173 GLU A CA 1
ATOM 1425 C C . GLU A 1 173 ? -10.542 -0.246 28.793 1.00 96.88 173 GLU A C 1
ATOM 1427 O O . GLU A 1 173 ? -10.516 0.952 28.506 1.00 96.88 173 GLU A O 1
ATOM 1432 N N . GLU A 1 174 ? -9.441 -0.999 28.851 1.00 95.56 174 GLU A N 1
ATOM 1433 C CA . GLU A 1 174 ? -8.077 -0.509 28.627 1.00 95.56 174 GLU A CA 1
ATOM 1434 C C . GLU A 1 174 ? -7.929 0.158 27.253 1.00 95.56 174 GLU A C 1
ATOM 1436 O O . GLU A 1 174 ? -7.373 1.252 27.144 1.00 95.56 174 GLU A O 1
ATOM 1441 N N . ALA A 1 175 ? -8.467 -0.460 26.197 1.00 95.38 175 ALA A N 1
ATOM 1442 C CA . ALA A 1 175 ? -8.418 0.107 24.853 1.00 95.38 175 ALA A CA 1
ATOM 1443 C C . ALA A 1 175 ? -9.164 1.447 24.751 1.00 95.38 175 ALA A C 1
ATOM 1445 O O . ALA A 1 175 ? -8.677 2.383 24.112 1.00 95.38 175 ALA A O 1
ATOM 1446 N N . CYS A 1 176 ? -10.328 1.563 25.396 1.00 95.50 176 CYS A N 1
ATOM 1447 C CA . CYS A 1 176 ? -11.091 2.810 25.428 1.00 95.50 176 CYS A CA 1
ATOM 1448 C C . CYS A 1 176 ? -10.355 3.912 26.201 1.00 95.50 176 CYS A C 1
ATOM 1450 O O . CYS A 1 176 ? -10.412 5.077 25.806 1.00 95.50 176 CYS A O 1
ATOM 1452 N N . ASP A 1 177 ? -9.653 3.572 27.280 1.00 93.56 177 ASP A N 1
ATOM 1453 C CA . ASP A 1 177 ? -8.882 4.549 28.050 1.00 93.56 177 ASP A CA 1
ATOM 1454 C C . ASP A 1 177 ? -7.648 5.041 27.287 1.00 93.56 177 ASP A C 1
ATOM 1456 O O . ASP A 1 177 ? -7.397 6.249 27.247 1.00 93.56 177 ASP A O 1
ATOM 1460 N N . ILE A 1 178 ? -6.959 4.151 26.568 1.00 91.75 178 ILE A N 1
ATOM 1461 C CA . ILE A 1 178 ? -5.847 4.520 25.675 1.00 91.75 178 ILE A CA 1
ATOM 1462 C C . ILE A 1 178 ? -6.323 5.423 24.525 1.00 91.75 178 ILE A C 1
ATOM 1464 O O . ILE A 1 178 ? -5.635 6.371 24.135 1.00 91.75 178 ILE A O 1
ATOM 1468 N N . ILE A 1 179 ? -7.527 5.191 23.994 1.00 92.31 179 ILE A N 1
ATOM 1469 C CA . ILE A 1 179 ? -8.116 6.078 22.979 1.00 92.31 179 ILE A CA 1
ATOM 1470 C C . ILE A 1 179 ? -8.363 7.478 23.528 1.00 92.31 179 ILE A C 1
ATOM 1472 O O . ILE A 1 179 ? -8.150 8.451 22.809 1.00 92.31 179 ILE A O 1
ATOM 1476 N N . LYS A 1 180 ? -8.798 7.605 24.784 1.00 90.62 180 LYS A N 1
ATOM 1477 C CA . LYS A 1 180 ? -9.019 8.919 25.405 1.00 90.62 180 LYS A CA 1
ATOM 1478 C C . LYS A 1 180 ? -7.706 9.657 25.659 1.00 90.62 180 LYS A C 1
ATOM 1480 O O . LYS A 1 180 ? -7.689 10.880 25.535 1.00 90.62 180 LYS A O 1
ATOM 1485 N N . SER A 1 181 ? -6.629 8.944 26.005 1.00 88.75 181 SER A N 1
ATOM 1486 C CA . SER A 1 181 ? -5.311 9.554 26.229 1.00 88.75 181 SER A CA 1
ATOM 1487 C C . SER A 1 181 ? -4.571 9.897 24.930 1.00 88.75 181 SER A C 1
ATOM 1489 O O . SER A 1 181 ? -3.665 10.725 24.954 1.00 88.75 181 SER A O 1
ATOM 1491 N N . ASN A 1 182 ? -4.976 9.318 23.791 1.00 86.12 182 ASN A N 1
ATOM 1492 C CA . ASN A 1 182 ? -4.288 9.416 22.495 1.00 86.12 182 ASN A CA 1
ATOM 1493 C C . ASN A 1 182 ? -2.833 8.908 22.527 1.00 86.12 182 ASN A C 1
ATOM 1495 O O . ASN A 1 182 ? -2.021 9.280 21.679 1.00 86.12 182 ASN A O 1
ATOM 1499 N N . GLU A 1 183 ? -2.493 8.034 23.473 1.00 85.31 183 GLU A N 1
ATOM 1500 C CA . GLU A 1 183 ? -1.136 7.506 23.651 1.00 85.31 183 GLU A CA 1
ATOM 1501 C C . GLU A 1 183 ? -0.936 6.192 22.888 1.00 85.31 183 GLU A C 1
ATOM 1503 O O . GLU A 1 183 ? -0.519 5.185 23.449 1.00 85.31 183 GLU A O 1
ATOM 1508 N N . TYR A 1 184 ? -1.248 6.172 21.593 1.00 90.88 184 TYR A N 1
ATOM 1509 C CA . TYR A 1 184 ? -1.038 4.997 20.746 1.00 90.88 184 TYR A CA 1
ATOM 1510 C C . TYR A 1 184 ? -0.644 5.382 19.324 1.00 90.88 184 TYR A C 1
ATOM 1512 O O . TYR A 1 184 ? -0.885 6.494 18.860 1.00 90.88 184 TYR A O 1
ATOM 1520 N N . LEU A 1 185 ? -0.012 4.441 18.630 1.00 89.44 185 LEU A N 1
ATOM 1521 C CA . LEU A 1 185 ? 0.332 4.544 17.216 1.00 89.44 185 LEU A CA 1
ATOM 1522 C C . LEU A 1 185 ? -0.746 3.887 16.353 1.00 89.44 185 LEU A C 1
ATOM 1524 O O . LEU A 1 185 ? -1.189 4.474 15.367 1.00 89.44 185 LEU A O 1
ATOM 1528 N N . LYS A 1 186 ? -1.160 2.667 16.717 1.00 91.94 186 LYS A N 1
ATOM 1529 C CA . LYS A 1 186 ? -2.151 1.866 15.984 1.00 91.94 186 LYS A CA 1
ATOM 1530 C C . LYS A 1 186 ? -2.868 0.897 16.925 1.00 91.94 186 LYS A C 1
ATOM 1532 O O . LYS A 1 186 ? -2.268 0.416 17.887 1.00 91.94 186 LYS A O 1
ATOM 1537 N N . ILE A 1 187 ? -4.115 0.568 16.603 1.00 94.94 187 ILE A N 1
ATOM 1538 C CA . ILE A 1 187 ? -4.879 -0.526 17.212 1.00 94.94 187 ILE A CA 1
ATOM 1539 C C . ILE A 1 187 ? -5.132 -1.582 16.136 1.00 94.94 187 ILE A C 1
ATOM 1541 O O . ILE A 1 187 ? -5.579 -1.262 15.037 1.00 94.94 187 ILE A O 1
ATOM 1545 N N . LEU A 1 188 ? -4.832 -2.840 16.442 1.00 95.31 188 LEU A N 1
ATOM 1546 C CA . LEU A 1 188 ? -5.011 -3.985 15.558 1.00 95.31 188 LEU A CA 1
ATOM 1547 C C . LEU A 1 188 ? -6.081 -4.913 16.131 1.00 95.31 188 LEU A C 1
ATOM 1549 O O . LEU A 1 188 ? -5.940 -5.436 17.239 1.00 95.31 188 LEU A O 1
ATOM 1553 N N . PHE A 1 189 ? -7.121 -5.163 15.343 1.00 97.38 189 PHE A N 1
ATOM 1554 C CA . PHE A 1 189 ? -8.177 -6.114 15.665 1.00 97.38 189 PHE A CA 1
ATOM 1555 C C . PHE A 1 189 ? -7.979 -7.394 14.869 1.00 97.38 189 PHE A C 1
ATOM 1557 O O . PHE A 1 189 ? -7.812 -7.340 13.652 1.00 97.38 189 PHE A O 1
ATOM 1564 N N . SER A 1 190 ? -8.004 -8.543 15.536 1.00 95.62 190 SER A N 1
ATOM 1565 C CA . SER A 1 190 ? -7.667 -9.827 14.911 1.00 95.62 190 SER A CA 1
ATOM 1566 C C . SER A 1 190 ? -8.516 -10.971 15.450 1.00 95.62 190 SER A C 1
ATOM 1568 O O . SER A 1 190 ? -8.961 -10.942 16.596 1.00 95.62 190 SER A O 1
ATOM 1570 N N . ILE A 1 191 ? -8.754 -11.982 14.614 1.00 93.06 191 ILE A N 1
ATOM 1571 C CA . ILE A 1 191 ? -9.458 -13.207 15.033 1.00 93.06 191 ILE A CA 1
ATOM 1572 C C . ILE A 1 191 ? -8.545 -14.051 15.929 1.00 93.06 191 ILE A C 1
ATOM 1574 O O . ILE A 1 191 ? -8.949 -14.555 16.974 1.00 93.06 191 ILE A O 1
ATOM 1578 N N . ASN A 1 192 ? -7.291 -14.196 15.504 1.00 90.81 192 ASN A N 1
ATOM 1579 C CA . ASN A 1 192 ? -6.294 -15.019 16.172 1.00 90.81 192 ASN A CA 1
ATOM 1580 C C . ASN A 1 192 ? -5.368 -14.159 17.027 1.00 90.81 192 ASN A C 1
ATOM 1582 O O . ASN A 1 192 ? -5.206 -12.970 16.774 1.00 90.81 192 ASN A O 1
ATOM 1586 N N . LYS A 1 193 ? -4.727 -14.776 18.026 1.00 89.25 193 LYS A N 1
ATOM 1587 C CA . LYS A 1 193 ? -3.688 -14.103 18.814 1.00 89.25 193 LYS A CA 1
ATOM 1588 C C . LYS A 1 193 ? -2.564 -13.622 17.887 1.00 89.25 193 LYS A C 1
ATOM 1590 O O . LYS A 1 193 ? -2.109 -14.392 17.041 1.00 89.25 193 LYS A O 1
ATOM 1595 N N . LEU A 1 194 ? -2.122 -12.381 18.070 1.00 87.38 194 LEU A N 1
ATOM 1596 C CA . LEU A 1 194 ? -0.937 -11.842 17.405 1.00 87.38 194 LEU A CA 1
ATOM 1597 C C . LEU A 1 194 ? 0.274 -12.066 18.318 1.00 87.38 194 LEU A C 1
ATOM 1599 O O . LEU A 1 194 ? 0.206 -11.794 19.513 1.00 87.38 194 LEU A O 1
ATOM 1603 N N . ASP A 1 195 ? 1.364 -12.600 17.769 1.00 75.31 195 ASP A N 1
ATOM 1604 C CA . ASP A 1 195 ? 2.620 -12.780 18.509 1.00 75.31 195 ASP A CA 1
ATOM 1605 C C . ASP A 1 195 ? 3.480 -11.506 18.466 1.00 75.31 195 ASP A C 1
ATOM 1607 O O . ASP A 1 195 ? 3.436 -10.737 17.510 1.00 75.31 195 ASP A O 1
ATOM 1611 N N . GLU A 1 196 ? 4.369 -11.318 19.441 1.00 66.75 196 GLU A N 1
ATOM 1612 C CA . GLU A 1 196 ? 5.344 -10.210 19.429 1.00 66.75 196 GLU A CA 1
ATOM 1613 C C . GLU A 1 196 ? 6.294 -10.269 18.221 1.00 66.75 196 GLU A C 1
ATOM 1615 O O . GLU A 1 196 ? 6.803 -9.252 17.765 1.00 66.75 196 GLU A O 1
ATOM 1620 N N . LYS A 1 197 ? 6.484 -11.450 17.614 1.00 64.44 197 LYS A N 1
ATOM 1621 C CA . LYS A 1 197 ? 7.261 -11.607 16.369 1.00 64.44 197 LYS A CA 1
ATOM 1622 C C . LYS A 1 197 ? 6.643 -10.872 15.173 1.00 64.44 197 LYS A C 1
ATOM 1624 O O . LYS A 1 197 ? 7.326 -10.670 14.173 1.00 64.44 197 LYS A O 1
ATOM 1629 N N . PHE A 1 198 ? 5.385 -10.435 15.278 1.00 59.25 198 PHE A N 1
ATOM 1630 C CA . PHE A 1 198 ? 4.761 -9.533 14.309 1.00 59.25 198 PHE A CA 1
ATOM 1631 C C . PHE A 1 198 ? 5.329 -8.098 14.365 1.00 59.25 198 PHE A C 1
ATOM 1633 O O . PHE A 1 198 ? 4.953 -7.267 13.544 1.00 59.25 198 PHE A O 1
ATOM 1640 N N . MET A 1 199 ? 6.252 -7.805 15.290 1.00 57.66 199 MET A N 1
ATOM 1641 C CA . MET A 1 199 ? 6.862 -6.486 15.499 1.00 57.66 199 MET A CA 1
ATOM 1642 C C . MET A 1 199 ? 8.212 -6.241 14.803 1.00 57.66 199 MET A C 1
ATOM 1644 O O . MET A 1 199 ? 8.848 -5.226 15.082 1.00 57.66 199 MET A O 1
ATOM 1648 N N . GLY A 1 200 ? 8.684 -7.125 13.916 1.00 57.66 200 GLY A N 1
ATOM 1649 C CA . GLY A 1 200 ? 9.851 -6.791 13.085 1.00 57.66 200 GLY A CA 1
ATOM 1650 C C . GLY A 1 200 ? 9.597 -5.502 12.287 1.00 57.66 200 GLY A C 1
ATOM 1651 O O . GLY A 1 200 ? 8.468 -5.278 11.849 1.00 57.66 200 GLY A O 1
ATOM 1652 N N . ASP A 1 201 ? 10.615 -4.655 12.090 1.00 55.56 201 ASP A N 1
ATOM 1653 C CA . ASP A 1 201 ? 10.455 -3.333 11.449 1.00 55.56 201 ASP A CA 1
ATOM 1654 C C . ASP A 1 201 ? 9.802 -3.399 10.047 1.00 55.56 201 ASP A C 1
ATOM 1656 O O . ASP A 1 201 ? 9.108 -2.465 9.643 1.00 55.56 201 ASP A O 1
ATOM 1660 N N . GLU A 1 202 ? 9.920 -4.528 9.338 1.00 49.47 202 GLU A N 1
ATOM 1661 C CA . GLU A 1 202 ? 9.236 -4.778 8.059 1.00 49.47 202 GLU A CA 1
ATOM 1662 C C . GLU A 1 202 ? 7.761 -5.211 8.197 1.00 49.47 202 GLU A C 1
ATOM 1664 O O . GLU A 1 202 ? 6.947 -4.917 7.319 1.00 49.47 202 GLU A O 1
ATOM 1669 N N . LEU A 1 203 ? 7.369 -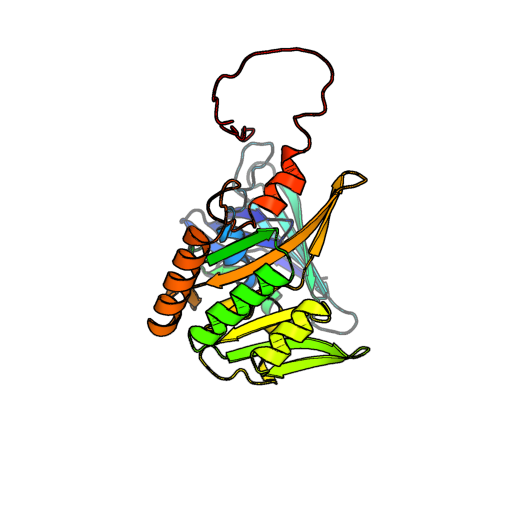5.875 9.295 1.00 51.75 203 LEU A N 1
ATOM 1670 C CA . LEU A 1 203 ? 5.996 -6.366 9.508 1.00 51.75 203 LEU A CA 1
ATOM 1671 C C . LEU A 1 203 ? 5.011 -5.268 9.943 1.00 51.75 203 LEU A C 1
ATOM 1673 O O . LEU A 1 203 ? 3.799 -5.437 9.793 1.00 51.75 203 LEU A O 1
ATOM 1677 N N . LEU A 1 204 ? 5.510 -4.133 10.439 1.00 56.19 204 LEU A N 1
ATOM 1678 C CA . LEU A 1 204 ? 4.684 -3.043 10.967 1.00 56.19 204 LEU A CA 1
ATOM 1679 C C . LEU A 1 204 ? 4.111 -2.095 9.910 1.00 56.19 204 LEU A C 1
ATOM 1681 O O . LEU A 1 204 ? 3.233 -1.292 10.249 1.00 56.19 204 LEU A O 1
ATOM 1685 N N . LYS A 1 205 ? 4.589 -2.140 8.657 1.00 67.88 205 LYS A N 1
ATOM 1686 C CA . LYS A 1 205 ? 4.109 -1.184 7.652 1.00 67.88 205 LYS A CA 1
ATOM 1687 C C . LYS A 1 205 ? 2.612 -1.397 7.399 1.00 67.88 205 LYS A C 1
ATOM 1689 O O . LYS A 1 205 ? 1.852 -0.454 7.608 1.00 67.88 205 LYS A O 1
ATOM 1694 N N . GLU A 1 206 ? 2.172 -2.615 7.065 1.00 78.12 206 GLU A N 1
ATOM 1695 C CA . GLU A 1 206 ? 0.770 -2.898 6.691 1.00 78.12 206 GLU A CA 1
ATOM 1696 C C . GLU A 1 206 ? 0.367 -4.372 6.975 1.00 78.12 206 GLU A C 1
ATOM 1698 O O . GLU A 1 206 ? 0.188 -5.181 6.054 1.00 78.12 206 GLU A O 1
ATOM 1703 N N . PRO A 1 207 ? 0.225 -4.773 8.254 1.00 83.00 207 PRO A N 1
ATOM 1704 C CA . PRO A 1 207 ? -0.005 -6.170 8.640 1.00 83.00 207 PRO A CA 1
ATOM 1705 C C . PRO A 1 207 ? -1.347 -6.726 8.127 1.00 83.00 207 PRO A C 1
ATOM 1707 O O . PRO A 1 207 ? -1.486 -7.910 7.804 1.00 83.00 207 PRO A O 1
ATOM 1710 N N . TRP A 1 208 ? -2.338 -5.862 7.943 1.00 88.44 208 TRP A N 1
ATOM 1711 C CA . TRP A 1 208 ? -3.635 -6.224 7.382 1.00 88.44 208 TRP A CA 1
ATOM 1712 C C . TRP A 1 208 ? -3.567 -6.772 5.950 1.00 88.44 208 TRP A C 1
ATOM 1714 O O . TRP A 1 208 ? -4.566 -7.303 5.479 1.00 88.44 208 TRP A O 1
ATOM 1724 N N . ARG A 1 209 ? -2.431 -6.711 5.244 1.00 83.19 209 ARG A N 1
ATOM 1725 C CA . ARG A 1 209 ? -2.282 -7.286 3.895 1.00 83.19 209 ARG A CA 1
ATOM 1726 C C . ARG A 1 209 ? -2.264 -8.801 3.889 1.00 83.19 209 ARG A C 1
ATOM 1728 O O . ARG A 1 209 ? -2.946 -9.420 3.087 1.00 83.19 209 ARG A O 1
ATOM 1735 N N . LYS A 1 210 ? -1.456 -9.399 4.760 1.00 80.25 210 LYS A N 1
ATOM 1736 C CA . LYS A 1 210 ? -1.235 -10.854 4.784 1.00 80.25 210 LYS A CA 1
ATOM 1737 C C . LYS A 1 210 ? -2.119 -11.541 5.816 1.00 80.25 210 LYS A C 1
ATOM 1739 O O . LYS A 1 210 ? -2.488 -12.697 5.629 1.00 80.25 210 LYS A O 1
ATOM 1744 N N . TRP A 1 211 ? -2.477 -10.830 6.882 1.00 88.38 211 TRP A N 1
ATOM 1745 C CA . TRP A 1 211 ? -3.191 -11.397 8.021 1.00 88.38 211 TRP A CA 1
ATOM 1746 C C . TRP A 1 211 ? -4.614 -10.865 8.136 1.00 88.38 211 TRP A C 1
ATOM 1748 O O . TRP A 1 211 ? -4.983 -9.834 7.574 1.00 88.38 211 TRP A O 1
ATOM 1758 N N . GLU A 1 212 ? -5.436 -11.594 8.878 1.00 94.19 212 GLU A N 1
ATOM 1759 C CA . GLU A 1 212 ? -6.839 -11.279 9.154 1.00 94.19 212 GLU A CA 1
ATOM 1760 C C . GLU A 1 212 ? -6.946 -10.210 10.244 1.00 94.19 212 GLU A C 1
ATOM 1762 O O . GLU A 1 212 ? -7.372 -10.472 11.370 1.00 94.19 212 GLU A O 1
ATOM 1767 N N . ILE A 1 213 ? -6.472 -9.014 9.898 1.00 94.75 213 ILE A N 1
ATOM 1768 C CA . ILE A 1 213 ? -6.354 -7.864 10.786 1.00 94.75 213 ILE A CA 1
ATOM 1769 C C . ILE A 1 213 ? -7.161 -6.700 10.214 1.00 94.75 213 ILE A C 1
ATOM 1771 O O . ILE A 1 213 ? -7.122 -6.442 9.008 1.00 94.75 213 ILE A O 1
ATOM 1775 N N . ILE A 1 214 ? -7.865 -5.996 11.098 1.00 97.38 214 ILE A N 1
ATOM 1776 C CA . ILE A 1 214 ? -8.390 -4.651 10.861 1.00 97.38 214 ILE A CA 1
ATOM 1777 C C . ILE A 1 214 ? -7.498 -3.690 11.639 1.00 97.38 214 ILE A C 1
ATOM 1779 O O . ILE A 1 214 ? -7.353 -3.820 12.853 1.00 97.38 214 ILE A O 1
ATOM 1783 N N . GLU A 1 215 ? -6.877 -2.752 10.941 1.00 95.88 215 GLU A N 1
ATOM 1784 C CA . GLU A 1 215 ? -6.038 -1.718 11.535 1.00 95.88 215 GLU A CA 1
ATOM 1785 C C . GLU A 1 215 ? -6.848 -0.438 11.734 1.00 95.88 215 GLU A C 1
ATOM 1787 O O . GLU A 1 215 ? -7.589 -0.015 10.847 1.00 95.88 215 GLU A O 1
ATOM 1792 N N . PHE A 1 216 ? -6.687 0.181 12.897 1.00 96.50 216 PHE A N 1
ATOM 1793 C CA . PHE A 1 216 ? -7.253 1.474 13.243 1.00 96.50 216 PHE A CA 1
ATOM 1794 C C . PHE A 1 216 ? -6.130 2.421 13.666 1.00 96.50 216 PHE A C 1
ATOM 1796 O O . PHE A 1 216 ? -5.342 2.112 14.566 1.00 96.50 216 PHE A O 1
ATOM 1803 N N . SER A 1 217 ? -6.021 3.557 12.983 1.00 94.50 217 SER A N 1
ATOM 1804 C CA . SER A 1 217 ? -4.929 4.504 13.198 1.00 94.50 217 SER A CA 1
ATOM 1805 C C . SER A 1 217 ? -5.097 5.290 14.493 1.00 94.50 217 SER A C 1
ATOM 1807 O O . SER A 1 217 ? -6.209 5.504 14.975 1.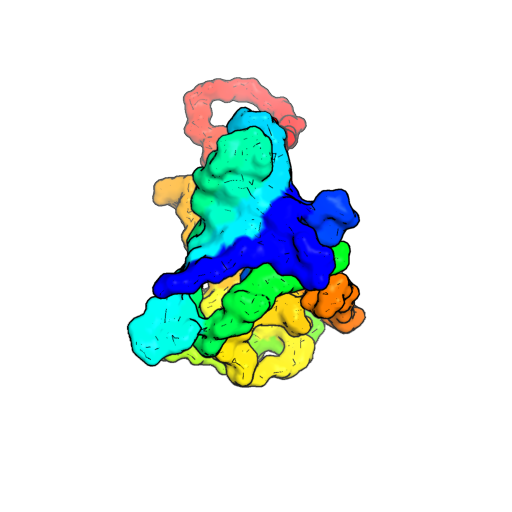00 94.50 217 SER A O 1
ATOM 1809 N N . SER A 1 218 ? -3.991 5.827 15.000 1.00 93.25 218 SER A N 1
ATOM 1810 C CA . SER A 1 218 ? -4.052 6.955 15.923 1.00 93.25 218 SER A CA 1
ATOM 1811 C C . SER A 1 218 ? -4.672 8.197 15.264 1.00 93.25 218 SER A C 1
ATOM 1813 O O . SER A 1 218 ? -4.695 8.314 14.028 1.00 93.25 218 SER A O 1
ATOM 1815 N N . PRO A 1 219 ? -5.221 9.124 16.068 1.00 94.06 219 PRO A N 1
ATOM 1816 C CA . PRO A 1 219 ? -5.803 10.354 15.556 1.00 94.06 219 PRO A CA 1
ATOM 1817 C C . PRO A 1 219 ? -4.758 11.244 14.885 1.00 94.06 219 PRO A C 1
ATOM 1819 O O . PRO A 1 219 ? -3.736 11.590 15.476 1.00 94.06 219 PRO A O 1
ATOM 1822 N N . THR A 1 220 ? -5.063 11.712 13.676 1.00 93.94 220 THR A N 1
ATOM 1823 C CA . THR A 1 220 ? -4.313 12.790 13.024 1.00 93.94 220 THR A CA 1
ATOM 1824 C C . THR A 1 220 ? -5.071 14.102 13.179 1.00 93.94 220 THR A C 1
ATOM 1826 O O . THR A 1 220 ? -6.179 14.253 12.659 1.00 93.94 220 THR A O 1
ATOM 1829 N N . THR A 1 221 ? -4.475 15.072 13.875 1.00 92.06 221 THR A N 1
ATOM 1830 C CA . THR A 1 221 ? -5.035 16.428 13.943 1.00 92.06 221 THR A CA 1
ATOM 1831 C C . THR A 1 221 ? -4.908 17.096 12.583 1.00 92.06 221 THR A C 1
ATOM 1833 O O . THR A 1 221 ? -3.810 17.225 12.042 1.00 92.06 221 THR A O 1
ATOM 1836 N N . ILE A 1 222 ? -6.027 17.578 12.058 1.00 90.00 222 ILE A N 1
ATOM 1837 C CA . ILE A 1 222 ? -6.082 18.304 10.794 1.00 90.00 222 ILE A CA 1
ATOM 1838 C C . ILE A 1 222 ? -6.628 19.712 11.011 1.00 90.00 222 ILE A C 1
ATOM 1840 O O . ILE A 1 222 ? -7.636 19.924 11.691 1.00 90.00 222 ILE A O 1
ATOM 1844 N N . GLN A 1 223 ? -5.935 20.693 10.434 1.00 86.69 223 GLN A N 1
ATOM 1845 C CA . GLN A 1 223 ? -6.335 22.095 10.449 1.00 86.69 223 GLN A CA 1
ATOM 1846 C C . GLN A 1 223 ? -7.058 22.413 9.139 1.00 86.69 223 GLN A C 1
ATOM 1848 O O . GLN A 1 223 ? -6.455 22.346 8.071 1.00 86.69 223 GLN A O 1
ATOM 1853 N N . TYR A 1 224 ? -8.332 22.784 9.222 1.00 80.56 224 TYR A N 1
ATOM 1854 C CA . TYR A 1 224 ? -9.116 23.199 8.052 1.00 80.56 224 TYR A CA 1
ATOM 1855 C C . TYR A 1 224 ? -9.055 24.699 7.801 1.00 80.56 224 TYR A C 1
ATOM 1857 O O . TYR A 1 224 ? -9.065 25.154 6.663 1.00 80.56 224 TYR A O 1
ATOM 1865 N N . ASP A 1 225 ? -9.022 25.462 8.884 1.00 79.31 225 ASP A N 1
ATOM 1866 C CA . ASP A 1 225 ? -8.982 26.918 8.903 1.00 79.31 225 ASP A CA 1
ATOM 1867 C C . ASP A 1 225 ? -8.465 27.342 10.278 1.00 79.31 225 ASP A C 1
ATOM 1869 O O . ASP A 1 225 ? -8.492 26.540 11.208 1.00 79.31 225 ASP A O 1
ATOM 1873 N N . THR A 1 226 ? -8.037 28.586 10.437 1.00 79.19 226 THR A N 1
ATOM 1874 C CA . THR A 1 226 ? -7.446 29.215 11.629 1.00 79.19 226 THR A CA 1
ATOM 1875 C C . THR A 1 226 ? -8.077 28.769 12.957 1.00 79.19 226 THR A C 1
ATOM 1877 O O . THR A 1 226 ? -7.358 28.462 13.904 1.00 79.19 226 THR A O 1
ATOM 1880 N N . ASN A 1 227 ? -9.408 28.626 13.002 1.00 81.25 227 ASN A N 1
ATOM 1881 C CA . ASN A 1 227 ? -10.161 28.276 14.215 1.00 81.25 227 ASN A CA 1
ATOM 1882 C C . ASN A 1 227 ? -10.846 26.899 14.169 1.00 81.25 227 ASN A C 1
ATOM 1884 O O . ASN A 1 227 ? -11.638 26.576 15.053 1.00 81.25 227 ASN A O 1
ATOM 1888 N N . ARG A 1 228 ? -10.591 26.083 13.140 1.00 84.56 228 ARG A N 1
ATOM 1889 C CA . ARG A 1 228 ? -11.247 24.780 12.954 1.00 84.56 228 ARG A CA 1
ATOM 1890 C C . ARG A 1 228 ? -10.218 23.672 12.831 1.00 84.56 228 ARG A C 1
ATOM 1892 O O . ARG A 1 228 ? -9.562 23.506 11.802 1.00 84.56 228 ARG A O 1
ATOM 1899 N N . ARG A 1 229 ? -10.127 22.902 13.911 1.00 90.00 229 ARG A N 1
ATOM 1900 C CA . ARG A 1 229 ? -9.385 21.646 13.987 1.00 90.00 229 ARG A CA 1
ATOM 1901 C C . ARG A 1 229 ? -10.359 20.486 14.058 1.00 90.00 229 ARG A C 1
ATOM 1903 O O . ARG A 1 229 ? -11.407 20.599 14.702 1.00 90.00 229 ARG A O 1
ATOM 1910 N N . GLY A 1 230 ? -10.008 19.406 13.384 1.00 90.81 230 GLY A N 1
ATOM 1911 C CA . GLY A 1 230 ? -10.703 18.130 13.442 1.00 90.81 230 GLY A CA 1
ATOM 1912 C C . GLY A 1 230 ? -9.713 17.004 13.665 1.00 90.81 230 GLY A C 1
ATOM 1913 O O . GLY A 1 230 ? -8.499 17.196 13.543 1.00 90.81 230 GLY A O 1
ATOM 1914 N N . THR A 1 231 ? -10.257 15.835 13.960 1.00 94.31 231 THR A N 1
ATOM 1915 C CA . THR A 1 231 ? -9.478 14.619 14.145 1.00 94.31 231 THR A CA 1
ATOM 1916 C C . THR A 1 231 ? -9.838 13.629 13.056 1.00 94.31 231 THR A C 1
ATOM 1918 O O . THR A 1 231 ? -11.012 13.332 12.841 1.00 94.31 231 THR A O 1
ATOM 1921 N N . LEU A 1 232 ? -8.821 13.141 12.354 1.00 95.00 232 LEU A N 1
ATOM 1922 C CA . LEU A 1 232 ? -8.959 12.174 11.279 1.00 95.00 232 LEU A CA 1
ATOM 1923 C C . LEU A 1 232 ? -8.425 10.819 11.715 1.00 95.00 232 LEU A C 1
ATOM 1925 O O . LEU A 1 232 ? -7.287 10.714 12.175 1.00 95.00 232 LEU A O 1
ATOM 1929 N N . TYR A 1 233 ? -9.245 9.798 11.510 1.00 96.38 233 TYR A N 1
ATOM 1930 C CA . TYR A 1 233 ? -8.895 8.403 11.719 1.00 96.38 233 TYR A CA 1
ATOM 1931 C C . TYR A 1 233 ? -8.953 7.632 10.405 1.00 96.38 233 TYR A C 1
ATOM 1933 O O . TYR A 1 233 ? -9.724 7.968 9.498 1.00 96.38 233 TYR A O 1
ATOM 1941 N N . TYR A 1 234 ? -8.171 6.561 10.341 1.00 95.94 234 TYR A N 1
ATOM 1942 C CA . TYR A 1 234 ? -8.176 5.595 9.255 1.00 95.94 234 TYR A CA 1
ATOM 1943 C C . TYR A 1 234 ? -8.500 4.209 9.803 1.00 95.94 234 TYR A C 1
ATOM 1945 O O . TYR A 1 234 ? -7.960 3.795 10.826 1.00 95.94 234 TYR A O 1
ATOM 1953 N N . THR A 1 235 ? -9.384 3.494 9.110 1.00 97.12 235 THR A N 1
ATOM 1954 C CA . THR A 1 235 ? -9.616 2.060 9.313 1.00 97.12 235 THR A CA 1
ATOM 1955 C C . THR A 1 235 ? -9.256 1.318 8.034 1.00 97.12 235 THR A C 1
ATOM 1957 O O . THR A 1 235 ? -9.808 1.623 6.972 1.00 97.12 235 THR A O 1
ATOM 1960 N N . GLU A 1 236 ? -8.353 0.346 8.126 1.00 95.50 236 GLU A N 1
ATOM 1961 C CA . GLU A 1 236 ? -7.809 -0.379 6.977 1.00 95.50 236 GLU A CA 1
ATOM 1962 C C . GLU A 1 236 ? -7.905 -1.893 7.157 1.00 95.50 236 GLU A C 1
ATOM 1964 O O . GLU A 1 236 ? -7.596 -2.440 8.214 1.00 95.50 236 GLU A O 1
ATOM 1969 N N . TYR A 1 237 ? -8.346 -2.580 6.107 1.00 95.69 237 TYR A N 1
ATOM 1970 C CA . TYR A 1 237 ? -8.321 -4.036 6.004 1.00 95.69 237 TYR A CA 1
ATOM 1971 C C . TYR A 1 237 ? -8.458 -4.460 4.544 1.00 95.69 237 TYR A C 1
ATOM 1973 O O . TYR A 1 237 ? -8.895 -3.695 3.685 1.00 95.69 237 TYR A O 1
ATOM 1981 N N . CYS A 1 238 ? -8.145 -5.714 4.246 1.00 94.25 238 CYS A N 1
ATOM 1982 C CA . CYS A 1 238 ? -8.499 -6.323 2.969 1.00 94.25 238 CYS A CA 1
ATOM 1983 C C . CYS A 1 238 ? -9.129 -7.696 3.182 1.00 94.25 238 CYS A C 1
ATOM 1985 O O . CYS A 1 238 ? -8.760 -8.395 4.120 1.00 94.25 238 CYS A O 1
ATOM 1987 N N . ASP A 1 239 ? -10.057 -8.094 2.317 1.00 95.44 239 ASP A N 1
ATOM 1988 C CA . ASP A 1 239 ? -10.655 -9.444 2.337 1.00 95.44 239 ASP A CA 1
ATOM 1989 C C . ASP A 1 239 ? -9.875 -10.437 1.461 1.00 95.44 239 ASP A C 1
ATOM 1991 O O . ASP A 1 239 ? -10.119 -11.646 1.472 1.00 95.44 239 ASP A O 1
ATOM 1995 N N . GLU A 1 240 ? -8.954 -9.909 0.664 1.00 93.88 240 GLU A N 1
ATOM 1996 C CA . GLU A 1 240 ? -8.182 -10.601 -0.354 1.00 93.88 240 GLU A CA 1
ATOM 1997 C C . GLU A 1 240 ? -6.757 -10.043 -0.353 1.00 93.88 240 GLU A C 1
ATOM 1999 O O . GLU A 1 240 ? -6.546 -8.875 -0.028 1.00 93.88 240 GLU A O 1
ATOM 2004 N N . TYR A 1 241 ? -5.782 -10.858 -0.730 1.00 89.88 241 TYR A N 1
ATOM 2005 C CA . TYR A 1 241 ? -4.386 -10.451 -0.862 1.00 89.88 241 TYR A CA 1
ATOM 2006 C C . TYR A 1 241 ? -3.737 -11.162 -2.038 1.00 89.88 241 TYR A C 1
ATOM 2008 O O . TYR A 1 241 ? -4.279 -12.136 -2.556 1.00 89.88 241 TYR A O 1
ATOM 2016 N N . ILE A 1 242 ? -2.585 -10.667 -2.481 1.00 87.12 242 ILE A N 1
ATOM 2017 C CA . ILE A 1 242 ? -1.875 -11.269 -3.606 1.00 87.12 242 ILE A CA 1
ATOM 2018 C C . ILE A 1 242 ? -0.770 -12.172 -3.082 1.00 87.12 242 ILE A C 1
ATOM 2020 O O . ILE A 1 242 ? 0.092 -11.744 -2.313 1.00 87.12 242 ILE A O 1
ATOM 2024 N N . LYS A 1 243 ? -0.792 -13.424 -3.530 1.00 84.62 243 LYS A N 1
ATOM 2025 C CA . LYS A 1 243 ? 0.254 -14.413 -3.286 1.00 84.62 243 LYS A CA 1
ATOM 2026 C C . LYS A 1 243 ? 0.539 -15.121 -4.599 1.00 84.62 243 LYS A C 1
ATOM 2028 O O . LYS A 1 243 ? -0.390 -15.509 -5.291 1.00 84.62 243 LYS A O 1
ATOM 2033 N N . ASP A 1 244 ? 1.813 -15.220 -4.964 1.00 83.81 244 ASP A N 1
ATOM 2034 C CA . ASP A 1 244 ? 2.256 -15.939 -6.166 1.00 83.81 244 ASP A CA 1
ATOM 2035 C C . ASP A 1 244 ? 1.548 -15.505 -7.473 1.00 83.81 244 ASP A C 1
ATOM 2037 O O . ASP A 1 244 ? 1.344 -16.300 -8.380 1.00 83.81 244 ASP A O 1
ATOM 2041 N N . ASN A 1 245 ? 1.235 -14.205 -7.601 1.00 81.50 245 ASN A N 1
ATOM 2042 C CA . ASN A 1 245 ? 0.467 -13.609 -8.711 1.00 81.50 245 ASN A CA 1
ATOM 2043 C C . ASN A 1 245 ? -0.997 -14.076 -8.811 1.00 81.50 245 ASN A C 1
ATOM 2045 O O . ASN A 1 245 ? -1.596 -14.004 -9.885 1.00 81.50 245 ASN A O 1
ATOM 2049 N N . GLU A 1 246 ? -1.589 -14.504 -7.703 1.00 87.81 246 GLU A N 1
ATOM 2050 C CA . GLU A 1 246 ? -3.000 -14.863 -7.610 1.00 87.81 246 GLU A CA 1
ATOM 2051 C C . GLU A 1 246 ? -3.678 -14.118 -6.463 1.00 87.81 246 GLU A C 1
ATOM 2053 O O . GLU A 1 246 ? -3.042 -13.728 -5.481 1.00 87.81 246 GLU A O 1
ATOM 2058 N N . ILE A 1 247 ? -4.988 -13.904 -6.600 1.00 90.88 247 ILE A N 1
ATOM 2059 C CA . ILE A 1 247 ? -5.810 -13.319 -5.541 1.00 90.88 247 ILE A CA 1
ATOM 2060 C C . ILE A 1 247 ? -6.220 -14.441 -4.595 1.00 90.88 247 ILE A C 1
ATOM 2062 O O . ILE A 1 247 ? -7.012 -15.314 -4.950 1.00 90.88 247 ILE A O 1
ATOM 2066 N N . VAL A 1 248 ? -5.718 -14.382 -3.369 1.00 92.62 248 VAL A N 1
ATOM 2067 C CA . VAL A 1 248 ? -6.077 -15.300 -2.295 1.00 92.62 248 VAL A CA 1
ATOM 2068 C C . VAL A 1 248 ? -7.088 -14.626 -1.382 1.00 92.62 248 VAL A C 1
ATOM 2070 O O . VAL A 1 248 ? -6.887 -13.517 -0.891 1.00 92.62 248 VAL A O 1
ATOM 2073 N N . SER A 1 249 ? -8.199 -15.314 -1.153 1.00 95.19 249 SER A N 1
ATOM 2074 C CA . SER A 1 249 ? -9.220 -14.901 -0.197 1.00 95.19 249 SER A CA 1
ATOM 2075 C C . SER A 1 249 ? -8.785 -15.171 1.241 1.00 95.19 249 SER A C 1
ATOM 2077 O O . SER A 1 249 ? -8.272 -16.248 1.539 1.00 95.19 249 SER A O 1
ATOM 2079 N N . LYS A 1 250 ? -9.076 -14.235 2.147 1.00 95.19 250 LYS A N 1
ATOM 2080 C CA . LYS A 1 250 ? -9.084 -14.507 3.591 1.00 95.19 250 LYS A CA 1
ATOM 2081 C C . LYS A 1 250 ? -10.290 -15.369 3.975 1.00 95.19 250 LYS A C 1
ATOM 2083 O O . LYS A 1 250 ? -11.186 -15.587 3.149 1.00 95.19 250 LYS A O 1
ATOM 2088 N N . SER A 1 251 ? -10.297 -15.874 5.206 1.00 96.19 251 SER A N 1
ATOM 2089 C CA . SER A 1 251 ? -11.330 -16.781 5.701 1.00 96.19 251 SER A CA 1
ATOM 2090 C C . SER A 1 251 ? -12.723 -16.159 5.641 1.00 96.19 251 SER A C 1
ATOM 2092 O O . SER A 1 251 ? -12.912 -14.942 5.742 1.00 96.19 251 SER A O 1
ATOM 2094 N N . ASP A 1 252 ? -13.729 -17.023 5.534 1.00 96.25 252 ASP A N 1
ATOM 2095 C CA . ASP A 1 252 ? -15.129 -16.602 5.561 1.00 96.25 252 ASP A CA 1
ATOM 2096 C C . ASP A 1 252 ? -15.522 -15.983 6.909 1.00 96.25 252 ASP A C 1
ATOM 2098 O O . ASP A 1 252 ? -16.378 -15.098 6.957 1.00 96.25 252 ASP A O 1
ATOM 2102 N N . GLY A 1 253 ? -14.858 -16.393 7.998 1.00 96.25 253 GLY A N 1
ATOM 2103 C CA . GLY A 1 253 ? -15.013 -15.786 9.319 1.00 96.25 253 GLY A CA 1
ATOM 2104 C C . GLY A 1 253 ? -14.628 -14.308 9.305 1.00 96.25 253 GLY A C 1
ATOM 2105 O O . GLY A 1 253 ? -15.432 -13.459 9.696 1.00 96.25 253 GLY A O 1
ATOM 2106 N N . PHE A 1 254 ? -13.451 -13.987 8.762 1.00 97.12 254 PHE A N 1
ATOM 2107 C CA . PHE A 1 254 ? -12.994 -12.604 8.629 1.00 97.12 254 PHE A CA 1
ATOM 2108 C C . PHE A 1 254 ? -13.898 -11.786 7.706 1.00 97.12 254 PHE A C 1
ATOM 2110 O O . PHE A 1 254 ? -14.373 -10.723 8.104 1.00 97.12 254 PHE A O 1
ATOM 2117 N N . LYS A 1 255 ? -14.243 -12.325 6.530 1.00 96.69 255 LYS A N 1
ATOM 2118 C CA . LYS A 1 255 ? -15.156 -11.670 5.574 1.00 96.69 255 LYS A CA 1
ATOM 2119 C C . LYS A 1 255 ? -16.540 -11.384 6.158 1.00 96.69 255 LYS A C 1
ATOM 2121 O O . LYS A 1 255 ? -17.180 -10.386 5.828 1.00 96.69 255 LYS A O 1
ATOM 2126 N N . SER A 1 256 ? -17.042 -12.271 7.015 1.00 97.06 256 SER A N 1
ATOM 2127 C CA . SER A 1 256 ? -18.315 -12.069 7.712 1.00 97.06 256 SER A CA 1
ATOM 2128 C C . SER A 1 256 ? -18.244 -10.868 8.659 1.00 97.06 256 SER A C 1
ATOM 2130 O O . SER A 1 256 ? -19.160 -10.041 8.686 1.00 97.06 256 SER A O 1
ATOM 2132 N N . ILE A 1 257 ? -17.137 -10.729 9.395 1.00 97.75 257 ILE A N 1
ATOM 2133 C CA . ILE A 1 257 ? -16.900 -9.611 10.315 1.00 97.75 257 ILE A CA 1
ATOM 2134 C C . ILE A 1 257 ? -16.719 -8.299 9.547 1.00 97.75 257 ILE A C 1
ATOM 2136 O O . ILE A 1 257 ? -17.394 -7.316 9.859 1.00 97.75 257 ILE A O 1
ATOM 2140 N N . THR A 1 258 ? -15.893 -8.276 8.500 1.00 97.31 258 THR A N 1
ATOM 2141 C CA . THR A 1 258 ? -15.664 -7.067 7.694 1.00 97.31 258 THR A CA 1
ATOM 2142 C C . THR A 1 258 ? -16.935 -6.606 6.982 1.00 97.31 258 THR A C 1
ATOM 2144 O O . THR A 1 258 ? -17.243 -5.415 6.986 1.00 97.31 258 THR A O 1
ATOM 2147 N N . LYS A 1 259 ? -17.771 -7.531 6.492 1.00 96.88 259 LYS A N 1
ATOM 2148 C CA . LYS A 1 259 ? -19.101 -7.203 5.949 1.00 96.88 259 LYS A CA 1
ATOM 2149 C C . LYS A 1 259 ? -20.016 -6.552 6.990 1.00 96.88 259 LYS A C 1
ATOM 2151 O O . LYS A 1 259 ? -20.726 -5.595 6.667 1.00 96.88 259 LYS A O 1
ATOM 2156 N N . LYS A 1 260 ? -20.021 -7.051 8.234 1.00 97.69 260 LYS A N 1
ATOM 2157 C CA . LYS A 1 260 ? -20.766 -6.419 9.339 1.00 97.69 260 LYS A CA 1
ATOM 2158 C C . LYS A 1 260 ? -20.219 -5.025 9.634 1.00 97.69 260 LYS A C 1
ATOM 2160 O O . LYS A 1 260 ? -21.020 -4.110 9.799 1.00 97.69 260 LYS A O 1
ATOM 2165 N N . LEU A 1 261 ? -18.897 -4.853 9.628 1.00 97.69 261 LEU A N 1
ATOM 2166 C CA . LEU A 1 261 ? -18.241 -3.561 9.824 1.00 97.69 261 LEU A CA 1
ATOM 2167 C C . LEU A 1 261 ? -18.629 -2.548 8.736 1.00 97.69 261 LEU A C 1
ATOM 2169 O O . LEU A 1 261 ? -19.046 -1.440 9.062 1.00 97.69 261 LEU A O 1
ATOM 2173 N N . THR A 1 262 ? -18.577 -2.916 7.451 1.00 95.00 262 THR A N 1
ATOM 2174 C CA . THR A 1 262 ? -19.022 -2.027 6.359 1.00 95.00 262 THR A CA 1
ATOM 2175 C C . THR A 1 262 ? -20.495 -1.638 6.515 1.00 95.00 262 THR A C 1
ATOM 2177 O O . THR A 1 262 ? -20.875 -0.481 6.309 1.00 95.00 262 THR A O 1
ATOM 2180 N N . GLY A 1 263 ? -21.337 -2.605 6.894 1.00 95.88 263 GLY A N 1
ATOM 2181 C CA . GLY A 1 263 ? -22.755 -2.372 7.161 1.00 95.88 263 GLY A CA 1
ATOM 2182 C C . GLY A 1 263 ? -22.992 -1.454 8.360 1.00 95.88 263 GLY A C 1
ATOM 2183 O O . GLY A 1 263 ? -23.891 -0.619 8.308 1.00 95.88 263 GLY A O 1
AT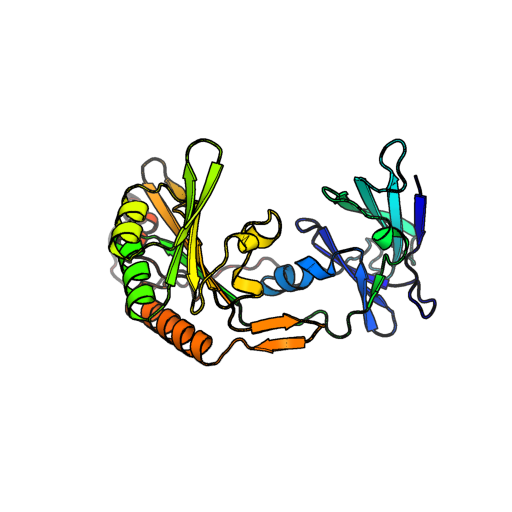OM 2184 N N . TRP A 1 264 ? -22.185 -1.582 9.413 1.00 97.38 264 TRP A N 1
ATOM 2185 C CA . TRP A 1 264 ? -22.219 -0.708 10.582 1.00 97.38 264 TRP A CA 1
ATOM 2186 C C . TRP A 1 264 ? -21.797 0.717 10.222 1.00 97.38 264 TRP A C 1
ATOM 2188 O O . TRP A 1 264 ? -22.563 1.639 10.481 1.00 97.38 264 TRP A O 1
ATOM 2198 N N . PHE A 1 265 ? -20.675 0.901 9.514 1.00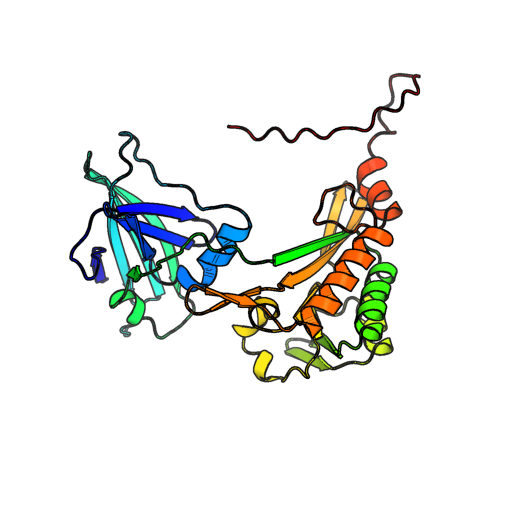 96.88 265 PHE A N 1
ATOM 2199 C CA . PHE A 1 265 ? -20.251 2.220 9.029 1.00 96.88 265 PHE A CA 1
ATOM 2200 C C . PHE A 1 265 ? -21.354 2.935 8.247 1.00 96.88 265 PHE A C 1
ATOM 2202 O O . PHE A 1 265 ? -21.669 4.086 8.528 1.00 96.88 265 PHE A O 1
ATOM 2209 N N . SER A 1 266 ? -21.983 2.221 7.310 1.00 93.81 266 SER A N 1
ATOM 2210 C CA . SER A 1 266 ? -23.014 2.782 6.428 1.00 93.81 266 SER A CA 1
ATOM 2211 C C . SER A 1 266 ? -24.312 3.160 7.152 1.00 93.81 266 SER A C 1
ATOM 2213 O O . SER A 1 266 ? -25.084 3.958 6.630 1.00 93.81 266 SER A O 1
ATOM 2215 N N . LYS A 1 267 ? -24.591 2.550 8.312 1.00 95.44 267 LYS A N 1
ATOM 2216 C CA . LYS A 1 267 ? -25.801 2.808 9.110 1.00 95.44 267 LYS A CA 1
ATOM 2217 C C . LYS A 1 267 ? -25.583 3.872 10.179 1.00 95.44 267 LYS A C 1
ATOM 2219 O O . LYS A 1 267 ? -26.522 4.588 10.504 1.00 95.44 267 LYS A O 1
ATOM 2224 N N . THR A 1 268 ? -24.382 3.917 10.747 1.00 95.62 268 THR A N 1
ATOM 2225 C CA . THR A 1 268 ? -24.067 4.732 11.925 1.00 95.62 268 THR A CA 1
ATOM 2226 C C . THR A 1 268 ? -23.515 6.102 11.546 1.00 95.62 268 THR A C 1
ATOM 2228 O O . THR A 1 268 ? -23.740 7.060 12.277 1.00 95.62 268 THR A O 1
ATOM 2231 N N . TYR A 1 269 ? -22.803 6.212 10.420 1.00 96.81 269 TYR A N 1
ATOM 2232 C CA . TYR A 1 269 ? -22.031 7.407 10.085 1.00 96.81 269 TYR A CA 1
ATOM 2233 C C . TYR A 1 269 ? -22.412 8.023 8.742 1.00 96.81 269 TYR A C 1
ATOM 2235 O O . TYR A 1 269 ? -22.913 7.368 7.824 1.00 96.81 269 TYR A O 1
ATOM 2243 N N . TYR A 1 270 ? -22.117 9.313 8.623 1.00 93.88 270 TYR A N 1
ATOM 2244 C CA . TYR A 1 270 ? -22.332 10.098 7.423 1.00 93.88 270 TYR A CA 1
ATOM 2245 C C . TYR A 1 270 ? -21.264 9.791 6.365 1.00 93.88 270 TYR A C 1
ATOM 2247 O O . TYR A 1 270 ? -20.068 9.789 6.642 1.00 93.88 270 TYR A O 1
ATOM 2255 N N . SER A 1 271 ? -21.690 9.562 5.121 1.00 92.00 271 SER A N 1
ATOM 2256 C CA . SER A 1 271 ? -20.806 9.184 4.004 1.00 92.00 271 SER A CA 1
ATOM 2257 C C . SER A 1 271 ? -20.788 10.206 2.856 1.00 92.00 271 SER A C 1
ATOM 2259 O O . SER A 1 271 ? -20.507 9.877 1.700 1.00 92.00 271 SER A O 1
ATOM 2261 N N . GLY A 1 272 ? -21.084 11.478 3.146 1.00 86.69 272 GLY A N 1
ATOM 2262 C CA . GLY A 1 272 ? -21.248 12.509 2.114 1.00 86.69 272 GLY A CA 1
ATOM 2263 C C . GLY A 1 272 ? -19.999 12.844 1.297 1.00 86.69 272 GLY A C 1
ATOM 2264 O O . GLY A 1 272 ? -20.131 13.386 0.201 1.00 86.69 272 GLY A O 1
ATOM 2265 N N . ARG A 1 273 ? -18.791 12.501 1.770 1.00 88.25 273 ARG A N 1
ATOM 2266 C CA . ARG A 1 273 ? -17.547 12.667 0.989 1.00 88.25 273 ARG A CA 1
ATOM 2267 C C . ARG A 1 273 ? -17.310 11.546 -0.022 1.00 88.25 273 ARG A C 1
ATOM 2269 O O . ARG A 1 273 ? -16.457 11.695 -0.895 1.00 88.25 273 ARG A O 1
ATOM 2276 N N . GLY A 1 274 ? -18.042 10.437 0.072 1.00 88.50 274 GLY A N 1
ATOM 2277 C CA . GLY A 1 274 ? -17.946 9.310 -0.850 1.00 88.50 274 GLY A CA 1
ATOM 2278 C C . GLY A 1 274 ? -17.948 7.945 -0.164 1.00 88.50 274 GLY A C 1
ATOM 2279 O O . GLY A 1 274 ? -18.072 7.806 1.045 1.00 88.50 274 GLY A O 1
ATOM 2280 N N . LYS A 1 275 ? -17.766 6.892 -0.965 1.00 86.81 275 LYS A N 1
ATOM 2281 C CA . LYS A 1 275 ? -17.903 5.490 -0.523 1.00 86.81 275 LYS A CA 1
ATOM 2282 C C . LYS A 1 275 ? -16.861 5.024 0.506 1.00 86.81 275 LYS A C 1
ATOM 2284 O O . LYS A 1 275 ? -17.013 3.945 1.060 1.00 86.81 275 LYS A O 1
ATOM 2289 N N . GLN A 1 276 ? -15.797 5.796 0.712 1.00 89.31 276 GLN A N 1
ATOM 2290 C CA . GLN A 1 276 ? -14.676 5.480 1.604 1.00 89.31 276 GLN A CA 1
ATOM 2291 C C . GLN A 1 276 ? -14.641 6.391 2.841 1.00 89.31 276 GLN A C 1
ATOM 2293 O O . GLN A 1 276 ? -13.582 6.573 3.436 1.00 89.31 276 GLN A O 1
ATOM 2298 N N . CYS A 1 277 ? -15.779 6.981 3.217 1.00 93.44 277 CYS A N 1
ATOM 2299 C CA . CYS A 1 277 ? -15.883 7.798 4.422 1.00 93.44 277 CYS A CA 1
ATOM 2300 C C . CYS A 1 277 ? -17.005 7.339 5.351 1.00 93.44 277 CYS A C 1
ATOM 2302 O O . CYS A 1 277 ? -18.042 6.852 4.894 1.00 93.44 277 CYS A O 1
ATOM 2304 N N . ALA A 1 278 ? -16.762 7.508 6.647 1.00 96.62 278 ALA A N 1
ATOM 2305 C CA . ALA A 1 278 ? -17.703 7.237 7.723 1.00 96.62 278 ALA A CA 1
ATOM 2306 C C . ALA A 1 278 ? -17.530 8.317 8.798 1.00 96.62 278 ALA A C 1
ATOM 2308 O O . ALA A 1 278 ? -16.946 8.077 9.849 1.00 96.62 278 ALA A O 1
ATOM 2309 N N . ASP A 1 279 ? -17.996 9.525 8.508 1.00 96.31 279 ASP A N 1
ATOM 2310 C CA . ASP A 1 279 ? -17.827 10.692 9.369 1.00 96.31 279 ASP A CA 1
ATOM 2311 C C . ASP A 1 279 ? -18.906 10.769 10.449 1.00 96.31 279 ASP A C 1
ATOM 2313 O O . ASP A 1 279 ? -20.065 10.408 10.230 1.00 96.31 279 ASP A O 1
ATOM 2317 N N . ASN A 1 280 ? -18.547 11.319 11.606 1.00 96.06 280 ASN A N 1
ATOM 2318 C CA . ASN A 1 280 ? -19.549 11.881 12.496 1.00 96.06 280 ASN A CA 1
ATOM 2319 C C . ASN A 1 280 ? -20.181 13.089 11.778 1.00 96.06 280 ASN A C 1
ATOM 2321 O O . ASN A 1 280 ? -19.476 13.971 11.283 1.00 96.06 280 ASN A O 1
ATOM 2325 N N . GLU A 1 281 ? -21.509 13.087 11.658 1.00 94.69 281 GLU A N 1
ATOM 2326 C CA . GLU A 1 281 ? -22.241 14.081 10.871 1.00 94.69 281 GLU A CA 1
ATOM 2327 C C . GLU A 1 281 ? -22.028 15.501 11.416 1.00 94.69 281 GLU A C 1
ATOM 2329 O O . GLU A 1 281 ? -21.710 16.418 10.655 1.00 94.69 281 GLU A O 1
ATOM 2334 N N . GLU A 1 282 ? -22.110 15.675 12.735 1.00 93.12 282 GLU A N 1
ATOM 2335 C CA . GLU A 1 282 ? -21.895 16.964 13.397 1.00 93.12 282 GLU A CA 1
ATOM 2336 C C . GLU A 1 282 ? -20.463 17.465 13.187 1.00 93.12 282 GLU A C 1
ATOM 2338 O O . GLU A 1 282 ? -20.261 18.624 12.818 1.00 93.12 282 GLU A O 1
ATOM 2343 N N . GLU A 1 283 ? -19.469 16.586 13.340 1.00 91.75 283 GLU A N 1
ATOM 2344 C CA . GLU A 1 283 ? -18.065 16.920 13.085 1.00 91.75 283 GLU A CA 1
ATOM 2345 C C . GLU A 1 283 ? -17.832 17.306 11.623 1.00 91.75 283 GLU A C 1
ATOM 2347 O O . GLU A 1 283 ? -17.179 18.315 11.342 1.00 91.75 283 GLU A O 1
ATOM 2352 N N . TYR A 1 284 ? -18.417 16.569 10.678 1.00 91.50 284 TYR A N 1
ATOM 2353 C CA . TYR A 1 284 ? -18.356 16.914 9.262 1.00 91.50 284 TYR A CA 1
ATOM 2354 C C . TYR A 1 284 ? -18.925 18.319 9.004 1.00 91.50 284 TYR A C 1
ATOM 2356 O O . TYR A 1 284 ? -18.259 19.164 8.395 1.00 91.50 284 TYR A O 1
ATOM 2364 N N . PHE A 1 285 ? -20.127 18.621 9.498 1.00 90.62 285 PHE A N 1
ATOM 2365 C CA . PHE A 1 285 ? -20.744 19.934 9.292 1.00 90.62 285 PHE A CA 1
ATOM 2366 C C . PHE A 1 285 ? -19.969 21.062 9.989 1.00 90.62 285 PHE A C 1
ATOM 2368 O O . PHE A 1 285 ? -19.755 22.125 9.388 1.00 90.62 285 PHE A O 1
ATOM 2375 N N . ARG A 1 286 ? -19.467 20.822 11.207 1.00 89.81 286 ARG A N 1
ATOM 2376 C CA . ARG A 1 286 ? -18.619 21.762 11.956 1.00 89.81 286 ARG A CA 1
ATOM 2377 C C . ARG A 1 286 ? -17.374 22.144 11.159 1.00 89.81 286 ARG A C 1
ATOM 2379 O O . ARG A 1 286 ? -17.028 23.330 11.095 1.00 89.81 286 ARG A O 1
ATOM 2386 N N . LEU A 1 287 ? -16.730 21.160 10.532 1.00 87.94 287 LEU A N 1
ATOM 2387 C CA . LEU A 1 287 ? -15.493 21.338 9.773 1.00 87.94 287 LEU A CA 1
ATOM 2388 C C . LEU A 1 287 ? -15.718 21.977 8.396 1.00 87.94 287 LEU A C 1
ATOM 2390 O O . LEU A 1 287 ? -14.961 22.873 8.025 1.00 87.94 287 LEU A O 1
ATOM 2394 N N . PHE A 1 288 ? -16.753 21.571 7.656 1.00 82.56 288 PHE A N 1
ATOM 2395 C CA . PHE A 1 288 ? -16.895 21.934 6.237 1.00 82.56 288 PHE A CA 1
ATOM 2396 C C . PHE A 1 288 ? -17.989 22.962 5.934 1.00 82.56 288 PHE A C 1
ATOM 2398 O O . PHE A 1 288 ? -17.825 23.777 5.022 1.00 82.56 288 PHE A O 1
ATOM 2405 N N . VAL A 1 289 ? -19.096 22.966 6.677 1.00 72.81 289 VAL A N 1
ATOM 2406 C CA . VAL A 1 289 ? -20.320 23.686 6.270 1.00 72.81 289 VAL A CA 1
ATOM 2407 C C . VAL A 1 289 ? -20.517 25.009 7.001 1.00 72.81 289 VAL A C 1
ATOM 2409 O O . VAL A 1 289 ? -21.069 25.938 6.416 1.00 72.81 289 VAL A O 1
ATOM 2412 N N . SER A 1 290 ? -19.915 25.187 8.180 1.00 56.56 290 SER A N 1
ATOM 2413 C CA . SER A 1 290 ? -19.849 26.494 8.866 1.00 56.56 290 SER A CA 1
ATOM 2414 C C . SER A 1 290 ? -19.181 27.619 8.039 1.00 56.56 290 SER A C 1
ATOM 2416 O O . SER A 1 290 ? -19.219 28.788 8.422 1.00 56.56 290 SER A O 1
ATOM 2418 N N . SER A 1 291 ? -18.596 27.280 6.883 1.00 51.47 291 SER A N 1
ATOM 2419 C CA . SER A 1 291 ? -17.990 28.183 5.895 1.00 51.47 291 SER A CA 1
ATOM 2420 C C . SER A 1 291 ? -18.997 28.875 4.961 1.00 51.47 291 SER A C 1
ATOM 2422 O O . SER A 1 291 ? -18.663 29.911 4.394 1.00 51.47 291 SER A O 1
ATOM 2424 N N . PHE A 1 292 ? -20.194 28.312 4.752 1.00 48.16 292 PHE A N 1
ATOM 2425 C CA . PHE A 1 292 ? -21.130 28.804 3.726 1.00 48.16 292 PHE A CA 1
ATOM 2426 C C . PHE A 1 292 ? -22.091 29.896 4.218 1.00 48.16 292 PHE A C 1
ATOM 2428 O O . PHE A 1 292 ? -22.612 30.652 3.405 1.00 48.16 292 PHE A O 1
ATOM 2435 N N . GLU A 1 293 ? -22.279 30.041 5.530 1.00 47.69 293 GLU A N 1
ATOM 2436 C CA . GLU A 1 293 ? -23.201 31.035 6.106 1.00 47.69 293 GLU A CA 1
ATOM 2437 C C . GLU A 1 293 ? -22.536 32.383 6.441 1.00 47.69 293 GLU A C 1
ATOM 2439 O O . GLU A 1 293 ? -23.203 33.313 6.886 1.00 47.69 293 GLU A O 1
ATOM 2444 N N . ARG A 1 294 ? -21.222 32.533 6.211 1.00 42.22 294 ARG A N 1
ATOM 2445 C CA . ARG A 1 294 ? -20.464 33.767 6.512 1.00 42.22 294 ARG A CA 1
ATOM 2446 C C . ARG A 1 294 ? -19.979 34.529 5.277 1.00 42.22 294 ARG A C 1
ATOM 2448 O O . ARG A 1 294 ? -18.948 35.195 5.338 1.00 42.22 294 ARG A O 1
ATOM 2455 N N . LEU A 1 295 ? -20.718 34.479 4.171 1.00 39.66 295 LEU A N 1
ATOM 2456 C CA . LEU A 1 295 ? -20.606 35.508 3.134 1.00 39.66 295 LEU A CA 1
ATOM 2457 C C . LEU A 1 295 ? -21.713 36.549 3.364 1.00 39.66 295 LEU A C 1
ATOM 2459 O O . LEU A 1 295 ? -22.876 36.274 3.065 1.00 39.66 295 LEU A O 1
ATOM 2463 N N . PRO A 1 296 ? -21.401 37.737 3.914 1.00 38.88 296 PRO A N 1
ATOM 2464 C CA . PRO A 1 296 ? -22.374 38.811 3.993 1.00 38.88 296 PRO A CA 1
ATOM 2465 C C . PRO A 1 296 ? -22.592 39.364 2.582 1.00 38.88 296 PRO A C 1
ATOM 2467 O O . PRO A 1 296 ? -21.713 40.011 2.019 1.00 38.88 296 PRO A O 1
ATOM 2470 N N . GLY A 1 297 ? -23.769 39.103 2.013 1.00 45.00 297 GLY A N 1
ATOM 2471 C CA . GLY A 1 297 ? -24.220 39.767 0.789 1.00 45.00 297 GLY A CA 1
ATOM 2472 C C . GLY A 1 297 ? -24.802 38.837 -0.267 1.00 45.00 297 GLY A C 1
ATOM 2473 O O . GLY A 1 297 ? -24.202 38.646 -1.313 1.00 45.00 297 GLY A O 1
ATOM 2474 N N . HIS A 1 298 ? -25.973 38.265 -0.002 1.00 34.88 298 HIS A N 1
ATOM 2475 C CA . HIS A 1 298 ? -27.180 38.479 -0.810 1.00 34.88 298 HIS A CA 1
ATOM 2476 C C . HIS A 1 298 ? -28.307 37.611 -0.250 1.00 34.88 298 HIS A C 1
ATOM 2478 O O . HIS A 1 298 ? -28.164 36.408 -0.055 1.00 34.88 298 HIS A O 1
ATOM 2484 N N . GLY A 1 299 ? -29.410 38.272 0.093 1.00 35.34 299 GLY A N 1
ATOM 2485 C CA . GLY A 1 299 ? -30.553 37.653 0.736 1.00 35.34 299 GLY A CA 1
ATOM 2486 C C . GLY A 1 299 ? -31.303 36.669 -0.159 1.00 35.34 299 GLY A C 1
ATOM 2487 O O . GLY A 1 299 ? -31.325 36.800 -1.376 1.00 35.34 299 GLY A O 1
ATOM 2488 N N . SER A 1 300 ? -31.979 35.752 0.530 1.00 35.38 300 SER A N 1
ATOM 2489 C CA . SER A 1 300 ? -33.202 35.052 0.133 1.00 35.38 300 SER A CA 1
ATOM 2490 C C . SER A 1 300 ? -33.202 34.314 -1.211 1.00 35.38 300 SER A C 1
ATOM 2492 O O . SER A 1 300 ? -33.483 34.889 -2.256 1.00 35.38 300 SER A O 1
ATOM 2494 N N . ALA A 1 301 ? -33.046 32.990 -1.143 1.00 32.06 301 ALA A N 1
ATOM 2495 C CA . ALA A 1 301 ? -34.074 32.063 -1.620 1.00 32.06 301 ALA A CA 1
ATOM 2496 C C . ALA A 1 301 ? -33.751 30.642 -1.134 1.00 32.06 301 ALA A C 1
ATOM 2498 O O . ALA A 1 301 ? -32.750 30.042 -1.525 1.00 32.06 301 ALA A O 1
ATOM 2499 N N . MET A 1 302 ? -34.633 30.088 -0.299 1.00 40.22 302 MET A N 1
ATOM 2500 C CA . MET A 1 302 ? -34.749 28.644 -0.133 1.00 40.22 302 MET A CA 1
ATOM 2501 C C . MET A 1 302 ? -35.087 28.025 -1.494 1.00 40.22 302 MET A C 1
ATOM 2503 O O . MET A 1 302 ? -36.209 28.149 -1.970 1.00 40.22 302 MET A O 1
ATOM 2507 N N . HIS A 1 303 ? -34.135 27.306 -2.079 1.00 32.06 303 HIS A N 1
ATOM 2508 C CA . HIS A 1 303 ? -34.426 26.133 -2.889 1.00 32.06 303 HIS A CA 1
ATOM 2509 C C . HIS A 1 303 ? -33.377 25.062 -2.598 1.00 32.06 303 HIS A C 1
ATOM 2511 O O . HIS A 1 303 ? -32.169 25.287 -2.649 1.00 32.06 303 HIS A O 1
ATOM 2517 N N . THR A 1 304 ? -33.887 23.889 -2.248 1.00 40.38 304 THR A N 1
ATOM 2518 C CA . THR A 1 304 ? -33.195 22.634 -1.983 1.00 40.38 304 THR A CA 1
ATOM 2519 C C . THR A 1 304 ? -32.432 22.155 -3.218 1.00 40.38 304 THR A C 1
ATOM 2521 O O . THR A 1 304 ? -32.867 21.253 -3.925 1.00 40.38 304 THR A O 1
ATOM 2524 N N . ASN A 1 305 ? -31.255 22.720 -3.467 1.00 28.36 305 ASN A N 1
ATOM 2525 C CA . ASN A 1 305 ? -30.295 22.149 -4.401 1.00 28.36 305 ASN A CA 1
ATOM 2526 C C . ASN A 1 305 ? -29.173 21.490 -3.602 1.00 28.36 305 ASN A C 1
ATOM 2528 O O . ASN A 1 305 ? -28.302 22.159 -3.048 1.00 28.36 305 ASN A O 1
ATOM 2532 N N . ARG A 1 306 ? -29.204 20.151 -3.539 1.00 29.77 306 ARG A N 1
ATOM 2533 C CA . ARG A 1 306 ? -28.043 19.353 -3.132 1.00 29.77 306 ARG A CA 1
ATOM 2534 C C . ARG A 1 306 ? -26.856 19.766 -4.014 1.00 29.77 306 ARG A C 1
ATOM 2536 O O . ARG A 1 306 ? -26.990 19.709 -5.238 1.00 29.77 306 ARG A O 1
ATOM 2543 N N . PRO A 1 307 ? -25.702 20.146 -3.449 1.00 28.48 307 PRO A N 1
ATOM 2544 C CA . PRO A 1 307 ? -24.534 20.428 -4.259 1.00 28.48 307 PRO A CA 1
ATOM 2545 C C . PRO A 1 307 ? -23.976 19.111 -4.802 1.00 28.48 307 PRO A C 1
ATOM 2547 O O . PRO A 1 307 ? -23.337 18.334 -4.094 1.00 28.48 307 PRO A O 1
ATOM 2550 N N . THR A 1 308 ? -24.217 18.851 -6.086 1.00 27.97 308 THR A N 1
ATOM 2551 C CA . THR A 1 308 ? -23.446 17.881 -6.867 1.00 27.97 308 THR A CA 1
ATOM 2552 C C . THR A 1 308 ? -22.034 18.439 -7.033 1.00 27.97 308 THR A C 1
ATOM 2554 O O . THR A 1 308 ? -21.793 19.309 -7.871 1.00 27.97 308 THR A O 1
ATOM 2557 N N . PHE A 1 309 ? -21.083 17.965 -6.227 1.00 31.73 309 PHE A N 1
ATOM 2558 C CA . PHE A 1 309 ? -19.670 18.257 -6.451 1.00 31.73 309 PHE A CA 1
ATOM 2559 C C . PHE A 1 309 ? -19.189 17.500 -7.692 1.00 31.73 309 PHE A C 1
ATOM 2561 O O . PHE A 1 309 ? -18.922 16.301 -7.669 1.00 31.73 309 PHE A O 1
ATOM 2568 N N . CYS A 1 310 ? -19.098 18.229 -8.802 1.00 24.23 310 CYS A N 1
ATOM 2569 C CA . CYS A 1 310 ? -18.485 17.769 -10.037 1.00 24.23 310 CYS A CA 1
ATOM 2570 C C . CYS A 1 310 ? -16.963 17.937 -9.908 1.00 24.23 310 CYS A C 1
ATOM 2572 O O . CYS A 1 310 ? -16.431 19.033 -10.103 1.00 24.23 310 CYS A O 1
ATOM 2574 N N . PHE A 1 311 ? -16.246 16.866 -9.561 1.00 30.50 311 PHE A N 1
ATOM 2575 C CA . PHE A 1 311 ? -14.793 16.841 -9.706 1.00 30.50 311 PHE A CA 1
ATOM 2576 C C . PHE A 1 311 ? -14.460 16.869 -11.201 1.00 30.50 311 PHE A C 1
ATOM 2578 O O . PHE A 1 311 ? -14.552 15.859 -11.895 1.00 30.50 311 PHE A O 1
ATOM 2585 N N . LYS A 1 312 ? -14.072 18.043 -11.713 1.00 22.50 312 LYS A N 1
ATOM 2586 C CA . LYS A 1 312 ? -13.408 18.152 -13.015 1.00 22.50 312 LYS A CA 1
ATOM 2587 C C . LYS A 1 312 ? -12.063 17.432 -12.925 1.00 22.50 312 LYS A C 1
ATOM 2589 O O . LYS A 1 312 ? -11.074 18.008 -12.477 1.00 22.50 312 LYS A O 1
ATOM 2594 N N . THR A 1 313 ? -12.012 16.191 -13.390 1.00 29.78 313 THR A N 1
ATOM 2595 C CA . THR A 1 313 ? -10.761 15.579 -13.837 1.00 29.78 313 THR A CA 1
ATOM 2596 C C . THR A 1 313 ? -10.262 16.391 -15.030 1.00 29.78 313 THR A C 1
ATOM 2598 O O . THR A 1 313 ? -10.915 16.430 -16.072 1.00 29.78 313 THR A O 1
ATOM 2601 N N . ARG A 1 314 ? -9.149 17.113 -14.864 1.00 26.94 314 ARG A N 1
ATOM 2602 C CA . ARG A 1 314 ? -8.447 17.721 -16.000 1.00 26.94 314 ARG A CA 1
ATOM 2603 C C . ARG A 1 314 ? -7.800 16.600 -16.822 1.00 26.94 314 ARG A C 1
ATOM 2605 O O . ARG A 1 314 ? -7.150 15.731 -16.244 1.00 26.94 314 ARG A O 1
ATOM 2612 N N . ASN A 1 315 ? -8.083 16.645 -18.125 1.00 36.69 315 ASN A N 1
ATOM 2613 C CA . ASN A 1 315 ? -7.693 15.699 -19.175 1.00 36.69 315 ASN A CA 1
ATOM 2614 C C . ASN A 1 315 ? -6.188 15.460 -19.280 1.00 36.69 315 ASN A C 1
ATOM 2616 O O . ASN A 1 315 ? -5.427 16.433 -19.068 1.00 36.69 315 ASN A O 1
#

Foldseek 3Di:
DDKDWDADPVGFFKFWKFDDQVQGWIWTAGPVRWIWTFQVNVVCLQVVLLVPGGDTDADPVRARMWGKMKDFDADPPDPAGQKIWIWTAGPPPRDIDTDYMDGDPDDDDVVCVVPRIHTARCSNDHFFKAKAKEFDDLVVVLVLLVLLVVLVWWKWFWFDDDPDTDIDTDDSVVVSVCSVVLGGAKIKTANDDDDCVCPDPVNPPCVLQPGLIKMKGRWDWDDLDPPDITTMIMIIHGQWHDDPNDIDGDDPSSVVSVVVVLVCLVVPADQVVHSRYRYHPVSVCSRPVVVPVPDPDDDDDDDDDDDPPDPPPDD

Solvent-accessible surface area (backbone atoms only — not comparable to full-atom values): 18202 Å² total; per-residue (Å²): 120,51,76,46,73,50,58,48,100,86,68,53,44,52,25,36,44,29,46,34,71,91,76,70,25,35,34,38,28,37,90,88,68,51,35,24,23,39,47,72,13,69,81,51,41,55,59,51,45,61,81,49,72,54,52,70,55,68,47,95,86,67,45,49,46,24,34,43,34,41,40,37,37,56,41,89,98,49,88,35,43,40,35,38,38,38,32,38,31,31,73,86,77,63,54,71,44,79,70,48,69,47,77,50,92,63,77,89,41,58,62,48,72,75,48,41,62,41,83,35,97,58,84,80,62,70,63,55,70,46,64,36,40,23,39,46,54,60,66,55,53,37,52,52,52,49,53,46,42,76,71,64,31,46,43,31,39,35,25,67,62,86,93,44,81,43,76,43,80,52,56,73,70,59,51,42,52,42,53,70,69,61,64,46,59,36,38,39,34,20,77,62,90,81,58,78,79,56,64,45,85,81,44,64,77,62,52,26,57,87,42,74,29,41,37,34,48,40,76,42,82,42,78,79,47,100,90,39,73,51,34,39,34,42,40,36,34,41,52,29,29,81,54,95,85,39,84,43,72,56,56,69,69,54,47,54,51,53,52,50,48,56,52,45,40,68,72,76,30,41,42,90,92,37,96,47,36,39,18,39,56,66,54,46,41,65,70,64,50,69,67,73,81,72,66,93,82,77,82,87,77,98,68,97,68,80,83,78,84,76,79,78,77,80,129

Nearest PDB structures (foldseek):
  5fqd-assembly1_A  TM=1.529E-01  e=9.015E-01  Homo sapiens
  8bu9-assembly2_D  TM=1.477E-01  e=1.068E+00  Homo sapiens
  3ei1-assembly1_A  TM=1.558E-01  e=1.586E+00  Homo sapiens
  8qh5-assembly1_B  TM=1.718E-01  e=2.104E+00  Homo sapiens
  8bu1-assembly3_G  TM=1.471E-01  e=1.586E+00  Homo sapiens